Protein AF-A0A833SU12-F1 (afdb_monomer)

Sequence (313 aa):
MKQNPDLPRRQRQFLLTLVGLCLLILLLDSSLLDGGIKDSFAANLDDKTANNSLNNVPVPAWVQSNSDTEVPVADRLHLSLLHEACIANKDAVIPWQFGSPRDGHQRQNATADNDYELINRNDSNLREKLKQCPDVDIFLPLGLRGNGYCEDAVAYAKYLDSRLLPMWALEIKLYDDSLGREVDYFDLCSKTPMIFFNHYWNGVSESPRWPKDKPLFLMPNIEMFELTATHYWRVDVVLCKTHVCYDRVTRWYSENGSPRNVKVFYTKHTSSDQAEFARQRQGSNSIAPKDFSSVKFIHTAGSSVWKARTHTR

Foldseek 3Di:
DDDDPCVVVVVVVVVVVVVVVVVVVVVVVVVVVPPDPPDDPPPPPCPVPPPDPPPPDDDDPQVVDPDPDDDDLLLLLLLVAQLVCLQPVLQWKFASVFSHVVVPQQDLQSYGPPPVLTAHPPDPCNLVNLLPAFLAEEEDESVRSDNVVSFVVSQCRNPRRYIYDYPCQQVDWDQDPVVRGTDGSCRRHVAREYEDEALPCVCVCVDPSNRPNHAYEYAHPVVDPSDDPVNQQRHQEYEYQDPVRQVVSVVCCVVPPRNNPHYYDHPNDGGHPVQSSCCSNVPVPPHDPDDPVDDDDDDDQDPDPVRDDDPPD

Secondary structure (DSSP, 8-state):
----TTHHHHHHHHHHHHHHHHHHHHHHHHHHH-S---S--------TT-TTSSTT----HHHH-SS-PPPPHHHHHHHHHHHHHHHH-TTSBEETTTT-TTTT-B-TTS-BS-GGGSB-TT-TTHHHHHT---SSEEE--GGG-SHHHHHHHHHHHHHTT-EEEPHHHHH--EEETTTTEEE-HHHHTTT--EEEETT--TTTTTSTTS-TT--EEEE--TT-TT--HHHHHH-SEEEESSHHHHHHHHHHHHHH--TT--EEEE-------HHHHHHHHH-TTSSPPP--SS-----PPPS-TTTS-----

Structure (mmCIF, N/CA/C/O backbone):
data_AF-A0A833SU12-F1
#
_entry.id   AF-A0A833SU12-F1
#
loop_
_atom_site.group_PDB
_atom_site.id
_atom_site.type_symbol
_atom_site.label_atom_id
_atom_site.label_alt_id
_atom_site.label_comp_id
_atom_site.label_asym_id
_atom_site.label_entity_id
_atom_site.label_seq_id
_atom_site.pdbx_PDB_ins_code
_atom_site.Cartn_x
_atom_site.Cartn_y
_atom_site.Cartn_z
_atom_site.occupancy
_atom_site.B_iso_or_equiv
_atom_site.auth_seq_id
_atom_site.auth_comp_id
_atom_site.auth_asym_id
_atom_site.auth_atom_id
_atom_site.pdbx_PDB_model_num
ATOM 1 N N . MET A 1 1 ? 71.770 6.453 49.467 1.00 43.38 1 MET A N 1
ATOM 2 C CA . MET A 1 1 ? 70.352 6.128 49.190 1.00 43.38 1 MET A CA 1
ATOM 3 C C . MET A 1 1 ? 70.280 4.693 48.692 1.00 43.38 1 MET A C 1
ATOM 5 O O . MET A 1 1 ? 70.895 4.389 47.681 1.00 43.38 1 MET A O 1
ATOM 9 N N . LYS A 1 2 ? 69.636 3.798 49.452 1.00 39.03 2 LYS A N 1
ATOM 10 C CA . LYS A 1 2 ? 69.489 2.375 49.108 1.00 39.03 2 LYS A CA 1
ATOM 11 C C . LYS A 1 2 ? 68.452 2.236 47.986 1.00 39.03 2 LYS A C 1
ATOM 13 O O . LYS A 1 2 ? 67.314 2.657 48.166 1.00 39.03 2 LYS A O 1
ATOM 18 N N . GLN A 1 3 ? 68.855 1.685 46.842 1.00 42.44 3 GLN A N 1
ATOM 19 C CA . GLN A 1 3 ? 67.946 1.313 45.757 1.00 42.44 3 GLN A CA 1
ATOM 20 C C . GLN A 1 3 ? 67.109 0.105 46.190 1.00 42.44 3 GLN A C 1
ATOM 22 O O . GLN A 1 3 ? 67.641 -0.871 46.713 1.00 42.44 3 GLN A O 1
ATOM 27 N N . ASN A 1 4 ? 65.794 0.210 46.009 1.00 46.62 4 ASN A N 1
ATOM 28 C CA . ASN A 1 4 ? 64.816 -0.802 46.385 1.00 46.62 4 ASN A CA 1
ATOM 29 C C . ASN A 1 4 ? 64.672 -1.818 45.226 1.00 46.62 4 ASN A C 1
ATOM 31 O O . ASN A 1 4 ? 64.242 -1.414 44.143 1.00 46.62 4 ASN A O 1
ATOM 35 N N . PRO A 1 5 ? 65.046 -3.100 45.395 1.00 52.59 5 PRO A N 1
ATOM 36 C CA . PRO A 1 5 ? 65.150 -4.062 44.292 1.00 52.59 5 PRO A CA 1
ATOM 37 C C . PRO A 1 5 ? 63.808 -4.677 43.843 1.00 52.59 5 PRO A C 1
ATOM 39 O O . PRO A 1 5 ? 63.795 -5.500 42.930 1.00 52.59 5 PRO A O 1
ATOM 42 N N . ASP A 1 6 ? 62.672 -4.270 44.422 1.00 53.78 6 ASP A N 1
ATOM 43 C CA . ASP A 1 6 ? 61.364 -4.914 44.199 1.00 53.78 6 ASP A CA 1
ATOM 44 C C . ASP A 1 6 ? 60.455 -4.259 43.138 1.00 53.78 6 ASP A C 1
ATOM 46 O O . ASP A 1 6 ? 59.382 -4.782 42.820 1.00 53.78 6 ASP A O 1
ATOM 50 N N . LEU A 1 7 ? 60.873 -3.152 42.513 1.00 48.66 7 LEU A N 1
ATOM 51 C CA . LEU A 1 7 ? 60.069 -2.477 41.481 1.00 48.66 7 LEU A CA 1
ATOM 52 C C . LEU A 1 7 ? 59.859 -3.284 40.168 1.00 48.66 7 LEU A C 1
ATOM 54 O O . LEU A 1 7 ? 58.745 -3.245 39.637 1.00 48.66 7 LEU A O 1
ATOM 58 N N . PRO A 1 8 ? 60.822 -4.081 39.648 1.00 53.75 8 PRO A N 1
ATOM 59 C CA . PRO A 1 8 ? 60.618 -4.823 38.400 1.00 53.75 8 PRO A CA 1
ATOM 60 C C . PRO A 1 8 ? 59.761 -6.090 38.567 1.00 53.75 8 PRO A C 1
ATOM 62 O O . PRO A 1 8 ? 59.277 -6.645 37.579 1.00 53.75 8 PRO A O 1
ATOM 65 N N . ARG A 1 9 ? 59.534 -6.557 39.805 1.00 55.94 9 ARG A N 1
ATOM 66 C CA . ARG A 1 9 ? 58.761 -7.780 40.082 1.00 55.94 9 ARG A CA 1
ATOM 67 C C . ARG A 1 9 ? 57.251 -7.528 40.047 1.00 55.94 9 ARG A C 1
ATOM 69 O O . ARG A 1 9 ? 56.515 -8.326 39.471 1.00 55.94 9 ARG A O 1
ATOM 76 N N . ARG A 1 10 ? 56.807 -6.374 40.564 1.00 56.34 10 ARG A N 1
ATOM 77 C CA . ARG A 1 10 ? 55.394 -5.946 40.544 1.00 56.34 10 ARG A CA 1
ATOM 78 C C . ARG A 1 10 ? 54.887 -5.618 39.139 1.00 56.34 10 ARG A C 1
ATOM 80 O O . ARG A 1 10 ? 53.784 -6.025 38.793 1.00 56.34 10 ARG A O 1
ATOM 87 N N . GLN A 1 11 ? 55.691 -4.947 38.310 1.00 55.88 11 GLN A N 1
ATOM 88 C CA . GLN A 1 11 ? 55.314 -4.661 36.917 1.00 55.88 11 GLN A CA 1
ATOM 89 C C . GLN A 1 11 ? 55.258 -5.930 36.056 1.00 55.88 11 GLN A C 1
ATOM 91 O O . GLN A 1 11 ? 54.346 -6.071 35.245 1.00 55.88 11 GLN A O 1
ATOM 96 N N . ARG A 1 12 ? 56.162 -6.899 36.276 1.00 57.22 12 ARG A N 1
ATOM 97 C CA . ARG A 1 12 ? 56.090 -8.213 35.612 1.00 57.22 12 ARG A CA 1
ATOM 98 C C . ARG A 1 12 ? 54.858 -9.014 36.030 1.00 57.22 12 ARG A C 1
ATOM 100 O O . ARG A 1 12 ? 54.230 -9.615 35.169 1.00 57.22 12 ARG A O 1
ATOM 107 N N . GLN A 1 13 ? 54.479 -8.993 37.310 1.00 60.72 13 GLN A N 1
ATOM 108 C CA . GLN A 1 13 ? 53.241 -9.639 37.764 1.00 60.72 13 GLN A CA 1
ATOM 109 C C . GLN A 1 13 ? 51.994 -9.007 37.137 1.00 60.72 13 GLN A C 1
ATOM 111 O O . GLN A 1 13 ? 51.114 -9.745 36.715 1.00 60.72 13 GLN A O 1
ATOM 116 N N . PHE A 1 14 ? 51.950 -7.679 37.000 1.00 66.62 14 PHE A N 1
ATOM 117 C CA . PHE A 1 14 ? 50.812 -6.978 36.392 1.00 66.62 14 PHE A CA 1
ATOM 118 C C . PHE A 1 14 ? 50.678 -7.234 34.881 1.00 66.62 14 PHE A C 1
ATOM 120 O O . PHE A 1 14 ? 49.574 -7.368 34.364 1.00 66.62 14 PHE A O 1
ATOM 127 N N . LEU A 1 15 ? 51.800 -7.336 34.162 1.00 59.69 15 LEU A N 1
ATOM 128 C CA . LEU A 1 15 ? 51.807 -7.706 32.742 1.00 59.69 15 LEU A CA 1
ATOM 129 C C . LEU A 1 15 ? 51.412 -9.173 32.529 1.00 59.69 15 LEU A C 1
ATOM 131 O O . LEU A 1 15 ? 50.663 -9.471 31.604 1.00 59.69 15 LEU A O 1
ATOM 135 N N . LEU A 1 16 ? 51.857 -10.081 33.403 1.00 65.38 16 LEU A N 1
ATOM 136 C CA . LEU A 1 16 ? 51.479 -11.495 33.337 1.00 65.38 16 LEU A CA 1
ATOM 137 C C . LEU A 1 16 ? 49.990 -11.713 33.644 1.00 65.38 16 LEU A C 1
ATOM 139 O O . LEU A 1 16 ? 49.359 -12.536 32.984 1.00 65.38 16 LEU A O 1
ATOM 143 N N . THR A 1 17 ? 49.404 -10.959 34.581 1.00 68.31 17 THR A N 1
ATOM 144 C CA . THR A 1 17 ? 47.958 -11.025 34.841 1.00 68.31 17 THR A CA 1
ATOM 145 C C . THR A 1 17 ? 47.141 -10.449 33.688 1.00 68.31 17 THR A C 1
ATOM 147 O O . THR A 1 17 ? 46.119 -11.032 33.341 1.00 68.31 17 THR A O 1
ATOM 150 N N . LEU A 1 18 ? 47.594 -9.364 33.045 1.00 63.12 18 LEU A N 1
ATOM 151 C CA . LEU A 1 18 ? 46.897 -8.781 31.892 1.00 63.12 18 LEU A CA 1
ATOM 152 C C . LEU A 1 18 ? 46.930 -9.707 30.665 1.00 63.12 18 LEU A C 1
ATOM 154 O O . LEU A 1 18 ? 45.909 -9.909 30.014 1.00 63.12 18 LEU A O 1
ATOM 158 N N . VAL A 1 19 ? 48.087 -10.317 30.377 1.00 70.50 19 VAL A N 1
ATOM 159 C CA . VAL A 1 19 ? 48.234 -11.295 29.284 1.00 70.50 19 VAL A CA 1
ATOM 160 C C . VAL A 1 19 ? 47.419 -12.560 29.569 1.00 70.50 19 VAL A C 1
ATOM 162 O O . VAL A 1 19 ? 46.770 -13.078 28.663 1.00 70.50 19 VAL A O 1
ATOM 165 N N . GLY A 1 20 ? 47.379 -13.015 30.826 1.00 72.44 20 GLY A N 1
ATOM 166 C CA . GLY A 1 20 ? 46.518 -14.121 31.251 1.00 72.44 20 GLY A CA 1
ATOM 167 C C . GLY A 1 20 ? 45.026 -13.826 31.064 1.00 72.44 20 GLY A C 1
ATOM 168 O O . GLY A 1 20 ? 44.294 -14.692 30.594 1.00 72.44 20 GLY A O 1
ATOM 169 N N . LEU A 1 21 ? 44.579 -12.597 31.356 1.00 67.56 21 LEU A N 1
ATOM 170 C CA . LEU A 1 21 ? 43.184 -12.191 31.163 1.00 67.56 21 LEU A CA 1
ATOM 171 C C . LEU A 1 21 ? 42.808 -12.109 29.674 1.00 67.56 21 LEU A C 1
ATOM 173 O O . LEU A 1 21 ? 41.744 -12.583 29.288 1.00 67.56 21 LEU A O 1
ATOM 177 N N . CYS A 1 22 ? 43.691 -11.569 28.828 1.00 60.47 22 CYS A N 1
ATOM 178 C CA . CYS A 1 22 ? 43.471 -11.515 27.379 1.00 60.47 22 CYS A CA 1
ATOM 179 C C . CYS A 1 22 ? 43.450 -12.911 26.738 1.00 60.47 22 CYS A C 1
ATOM 181 O O . CYS A 1 22 ? 42.638 -13.157 25.850 1.00 60.47 22 CYS A O 1
ATOM 183 N N . LEU A 1 23 ? 44.293 -13.840 27.204 1.00 62.03 23 LEU A N 1
ATOM 184 C CA . LEU A 1 23 ? 44.249 -15.239 26.766 1.00 62.03 23 LEU A CA 1
ATOM 185 C C . LEU A 1 23 ? 42.965 -15.942 27.218 1.00 62.03 23 LEU A C 1
ATOM 187 O O . LEU A 1 23 ? 42.424 -16.735 26.457 1.00 62.03 23 LEU A O 1
ATOM 191 N N . LEU A 1 24 ? 42.445 -15.632 28.410 1.00 60.53 24 LEU A N 1
ATOM 192 C CA . LEU A 1 24 ? 41.175 -16.186 28.885 1.00 60.53 24 LEU A CA 1
ATOM 193 C C . LEU A 1 24 ? 39.982 -15.679 28.056 1.00 60.53 24 LEU A C 1
ATOM 195 O O . LEU A 1 24 ? 39.099 -16.466 27.734 1.00 60.53 24 LEU A O 1
ATOM 199 N N . ILE A 1 25 ? 39.977 -14.396 27.672 1.00 67.38 25 ILE A N 1
ATOM 200 C CA . ILE A 1 25 ? 38.948 -13.812 26.793 1.00 67.38 25 ILE A CA 1
ATOM 201 C C . ILE A 1 25 ? 39.027 -14.434 25.395 1.00 67.38 25 ILE A C 1
ATOM 203 O O . ILE A 1 25 ? 38.011 -14.875 24.873 1.00 67.38 25 ILE A O 1
ATOM 207 N N . LEU A 1 26 ? 40.230 -14.573 24.826 1.00 56.16 26 LEU A N 1
ATOM 208 C CA . LEU A 1 26 ? 40.407 -15.239 23.533 1.00 56.16 26 LEU A CA 1
ATOM 209 C C . LEU A 1 26 ? 40.003 -16.717 23.584 1.00 56.16 26 LEU A C 1
ATOM 211 O O . LEU A 1 26 ? 39.403 -17.204 22.633 1.00 56.16 26 LEU A O 1
ATOM 215 N N . LEU A 1 27 ? 40.278 -17.434 24.677 1.00 52.19 27 LEU A N 1
ATOM 216 C CA . LEU A 1 27 ? 39.843 -18.823 24.848 1.00 52.19 27 LEU A CA 1
ATOM 217 C C . LEU A 1 27 ? 38.325 -18.939 25.041 1.00 52.19 27 LEU A C 1
ATOM 219 O O . LEU A 1 27 ? 37.747 -19.896 24.533 1.00 52.19 27 LEU A O 1
ATOM 223 N N . LEU A 1 28 ? 37.673 -17.979 25.705 1.00 54.06 28 LEU A N 1
ATOM 224 C CA . LEU A 1 28 ? 36.209 -17.909 25.816 1.00 54.06 28 LEU A CA 1
ATOM 225 C C . LEU A 1 28 ? 35.548 -17.600 24.464 1.00 54.06 28 LEU A C 1
ATOM 227 O O . LEU A 1 28 ? 34.577 -18.262 24.109 1.00 54.06 28 LEU A O 1
ATOM 231 N N . ASP A 1 29 ? 36.114 -16.690 23.668 1.00 53.16 29 ASP A N 1
ATOM 232 C CA . ASP A 1 29 ? 35.633 -16.413 22.307 1.00 53.16 29 ASP A CA 1
ATOM 233 C C . ASP A 1 29 ? 35.884 -17.605 21.365 1.00 53.16 29 ASP A C 1
ATOM 235 O O . ASP A 1 29 ? 35.035 -17.937 20.541 1.00 53.16 29 ASP A O 1
ATOM 239 N N . SER A 1 30 ? 37.003 -18.323 21.532 1.00 49.44 30 SER A N 1
ATOM 240 C CA . SER A 1 30 ? 37.311 -19.544 20.765 1.00 49.44 30 SER A CA 1
ATOM 241 C C . SER A 1 30 ? 36.380 -20.707 21.119 1.00 49.44 30 SER A C 1
ATOM 243 O O . SER A 1 30 ? 35.996 -21.474 20.243 1.00 49.44 30 SER A O 1
ATOM 245 N N . SER A 1 31 ? 35.993 -20.841 22.392 1.00 45.59 31 SER A N 1
ATOM 246 C CA . SER A 1 31 ? 35.094 -21.911 22.851 1.00 45.59 31 SER A CA 1
ATOM 247 C C . SER A 1 31 ? 33.609 -21.598 22.626 1.00 45.59 31 SER A C 1
ATOM 249 O O . SER A 1 31 ? 32.801 -22.523 22.589 1.00 45.59 31 SER A O 1
ATOM 251 N N . LEU A 1 32 ? 33.253 -20.333 22.372 1.00 43.16 32 LEU A N 1
ATOM 252 C CA . LEU A 1 32 ? 31.956 -19.935 21.806 1.00 43.16 32 LEU A CA 1
ATOM 253 C C . LEU A 1 32 ? 31.880 -20.120 20.279 1.00 43.16 32 LEU A C 1
ATOM 255 O O . LEU A 1 32 ? 30.780 -20.207 19.739 1.00 43.16 32 LEU A O 1
ATOM 259 N N . LEU A 1 33 ? 33.022 -20.211 19.589 1.00 42.72 33 LEU A N 1
ATOM 260 C CA . LEU A 1 33 ? 33.103 -20.374 18.131 1.00 42.72 33 LEU A CA 1
ATOM 261 C C . LEU A 1 33 ? 33.306 -21.825 17.657 1.00 42.72 33 LEU A C 1
ATOM 263 O O . LEU A 1 33 ? 33.157 -22.076 16.463 1.00 42.72 33 LEU A O 1
ATOM 267 N N . ASP A 1 34 ? 33.582 -22.777 18.557 1.00 36.06 34 ASP A N 1
ATOM 268 C CA . ASP A 1 34 ? 33.861 -24.188 18.214 1.00 36.06 34 ASP A CA 1
ATOM 269 C C . ASP A 1 34 ? 32.777 -25.180 18.692 1.00 36.06 34 ASP A C 1
ATOM 271 O O . ASP A 1 34 ? 32.977 -26.391 18.777 1.00 36.06 34 ASP A O 1
ATOM 275 N N . GLY A 1 35 ? 31.576 -24.669 18.980 1.00 31.09 35 GLY A N 1
ATOM 276 C CA . GLY A 1 35 ? 30.350 -25.463 19.058 1.00 31.09 35 GLY A CA 1
ATOM 277 C C . GLY A 1 35 ? 29.686 -25.525 17.685 1.00 31.09 35 GLY A C 1
ATOM 278 O O . GLY A 1 35 ? 28.815 -24.714 17.381 1.00 31.09 35 GLY A O 1
ATOM 279 N N . GLY A 1 36 ? 30.129 -26.448 16.832 1.00 31.97 36 GLY A N 1
ATOM 280 C CA . GLY A 1 36 ? 29.621 -26.602 15.471 1.00 31.97 36 GLY A CA 1
ATOM 281 C C . GLY A 1 36 ? 28.094 -26.719 15.387 1.00 31.97 36 GLY A C 1
ATOM 282 O O . GLY A 1 36 ? 27.490 -27.600 15.989 1.00 31.97 36 GLY A O 1
ATOM 283 N N . ILE A 1 37 ? 27.484 -25.873 14.552 1.00 32.34 37 ILE A N 1
ATOM 284 C CA . ILE A 1 37 ? 26.144 -26.089 13.993 1.00 32.34 37 ILE A CA 1
ATOM 285 C C . ILE A 1 37 ? 26.300 -26.157 12.470 1.00 32.34 37 ILE A C 1
ATOM 287 O O . ILE A 1 37 ? 25.976 -25.236 11.725 1.00 32.34 37 ILE A O 1
ATOM 291 N N . LYS A 1 38 ? 26.856 -27.275 12.001 1.00 31.95 38 LYS A N 1
ATOM 292 C CA . LYS A 1 38 ? 26.433 -27.860 10.728 1.00 31.95 38 LYS A CA 1
ATOM 293 C C . LYS A 1 38 ? 25.326 -28.840 11.080 1.00 31.95 38 LYS A C 1
ATOM 295 O O . LYS A 1 38 ? 25.624 -29.958 11.466 1.00 31.95 38 LYS A O 1
ATOM 300 N N . ASP A 1 39 ? 24.096 -28.341 11.077 1.00 27.56 39 ASP A N 1
ATOM 301 C CA . ASP A 1 39 ? 22.895 -29.036 10.612 1.00 27.56 39 ASP A CA 1
ATOM 302 C C . ASP A 1 39 ? 21.655 -28.211 10.980 1.00 27.56 39 ASP A C 1
ATOM 304 O O . ASP A 1 39 ? 21.450 -27.818 12.124 1.00 27.56 39 ASP A O 1
ATOM 308 N N . SER A 1 40 ? 20.802 -28.002 9.976 1.00 29.59 40 SER A N 1
ATOM 309 C CA . SER A 1 40 ? 19.357 -27.812 10.135 1.00 29.59 40 SER A CA 1
ATOM 310 C C . SER A 1 40 ? 18.866 -26.555 10.870 1.00 29.59 40 SER A C 1
ATOM 312 O O . SER A 1 40 ? 18.331 -26.631 11.970 1.00 29.59 40 SER A O 1
ATOM 314 N N . PHE A 1 41 ? 18.866 -25.411 10.182 1.00 25.05 41 PHE A N 1
ATOM 315 C CA . PHE A 1 41 ? 17.816 -24.401 10.379 1.00 25.05 41 PHE A CA 1
ATOM 316 C C . PHE A 1 41 ? 16.941 -24.334 9.125 1.00 25.05 41 PHE A C 1
ATOM 318 O O . PHE A 1 41 ? 16.879 -23.337 8.411 1.00 25.05 41 PHE A O 1
ATOM 325 N N . ALA A 1 42 ? 16.227 -25.434 8.870 1.00 25.94 42 ALA A N 1
ATOM 326 C CA . ALA A 1 42 ? 14.865 -25.278 8.392 1.00 25.94 42 ALA A CA 1
ATOM 327 C C . ALA A 1 42 ? 14.141 -24.491 9.488 1.00 25.94 42 ALA A C 1
ATOM 329 O O . ALA A 1 42 ? 14.097 -24.926 10.640 1.00 25.94 42 ALA A O 1
ATOM 330 N N . ALA A 1 43 ? 13.676 -23.290 9.161 1.00 26.83 43 ALA A N 1
ATOM 331 C CA . ALA A 1 43 ? 12.841 -22.511 10.051 1.00 26.83 43 ALA A CA 1
ATOM 332 C C . ALA A 1 43 ? 11.622 -23.367 10.426 1.00 26.83 43 ALA A C 1
ATOM 334 O O . ALA A 1 43 ? 10.704 -23.533 9.626 1.00 26.83 43 ALA A O 1
ATOM 335 N N . ASN A 1 44 ? 11.630 -23.937 11.633 1.00 24.36 44 ASN A N 1
ATOM 336 C CA . ASN A 1 44 ? 10.426 -24.440 12.275 1.00 24.36 44 ASN A CA 1
ATOM 337 C C . ASN A 1 44 ? 9.564 -23.220 12.598 1.00 24.36 44 ASN A C 1
ATOM 339 O O . ASN A 1 44 ? 9.638 -22.638 13.680 1.00 24.36 44 ASN A O 1
ATOM 343 N N . LEU A 1 45 ? 8.776 -22.811 11.608 1.00 33.47 45 LEU A N 1
ATOM 344 C CA . LEU A 1 45 ? 7.582 -22.010 11.795 1.00 33.47 45 LEU A CA 1
ATOM 345 C C . LEU A 1 45 ? 6.539 -22.935 12.434 1.00 33.47 45 LEU A C 1
ATOM 347 O O . LEU A 1 45 ? 5.667 -23.472 11.766 1.00 33.47 45 LEU A O 1
ATOM 351 N N . ASP A 1 46 ? 6.693 -23.187 13.729 1.00 29.00 46 ASP A N 1
ATOM 352 C CA . ASP A 1 46 ? 5.770 -24.015 14.503 1.00 29.00 46 ASP A CA 1
ATOM 353 C C . ASP A 1 46 ? 5.215 -23.162 15.654 1.00 29.00 46 ASP A C 1
ATOM 355 O O . ASP A 1 46 ? 5.416 -23.426 16.839 1.00 29.00 46 ASP A O 1
ATOM 359 N N . ASP A 1 47 ? 4.528 -22.073 15.285 1.00 31.89 47 ASP A N 1
ATOM 360 C CA . ASP A 1 47 ? 3.585 -21.401 16.181 1.00 31.89 47 ASP A CA 1
ATOM 361 C C . ASP A 1 47 ? 2.332 -22.285 16.270 1.00 31.89 47 ASP A C 1
ATOM 363 O O . ASP A 1 47 ? 1.409 -22.212 15.454 1.00 31.89 47 ASP A O 1
ATOM 367 N N . LYS A 1 48 ? 2.332 -23.183 17.261 1.00 30.84 48 LYS A N 1
ATOM 368 C CA . LYS A 1 48 ? 1.297 -24.197 17.527 1.00 30.84 48 LYS A CA 1
ATOM 369 C C . LYS A 1 48 ? -0.067 -23.637 17.967 1.00 30.84 48 LYS A C 1
ATOM 371 O O . LYS A 1 48 ? -0.825 -24.330 18.641 1.00 30.84 48 LYS A O 1
ATOM 376 N N . THR A 1 49 ? -0.435 -22.431 17.539 1.00 32.53 49 THR A N 1
ATOM 377 C CA . THR A 1 49 ? -1.748 -21.837 17.841 1.00 32.53 49 THR A CA 1
ATOM 378 C C . THR A 1 49 ? -2.479 -21.181 16.662 1.00 32.53 49 THR A C 1
ATOM 380 O O . THR A 1 49 ? -3.567 -20.651 16.868 1.00 32.53 49 THR A O 1
ATOM 383 N N . ALA A 1 50 ? -1.985 -21.287 15.418 1.00 33.72 50 ALA A N 1
ATOM 384 C CA . ALA A 1 50 ? -2.664 -20.738 14.226 1.00 33.72 50 ALA A CA 1
ATOM 385 C C . ALA A 1 50 ? -3.011 -21.781 13.135 1.00 33.72 50 ALA A C 1
ATOM 387 O O . ALA A 1 50 ? -3.330 -21.432 11.996 1.00 33.72 50 ALA A O 1
ATOM 388 N N . ASN A 1 51 ? -2.988 -23.073 13.470 1.00 35.00 51 ASN A N 1
ATOM 389 C CA . ASN A 1 51 ? -3.292 -24.149 12.526 1.00 35.00 51 ASN A CA 1
ATOM 390 C C . ASN A 1 51 ? -4.805 -24.298 12.323 1.00 35.00 51 ASN A C 1
ATOM 392 O O . ASN A 1 51 ? -5.451 -25.011 13.086 1.00 35.00 51 ASN A O 1
ATOM 396 N N . ASN A 1 52 ? -5.350 -23.613 11.307 1.00 34.78 52 ASN A N 1
ATOM 397 C CA . ASN A 1 52 ? -6.293 -24.217 10.340 1.00 34.78 52 ASN A CA 1
ATOM 398 C C . ASN A 1 52 ? -6.839 -23.276 9.242 1.00 34.78 52 ASN A C 1
ATOM 400 O O . ASN A 1 52 ? -7.679 -23.719 8.466 1.00 34.78 52 ASN A O 1
ATOM 404 N N . SER A 1 53 ? -6.380 -22.023 9.103 1.00 34.91 53 SER A N 1
ATOM 405 C CA . SER A 1 53 ? -6.968 -21.103 8.100 1.00 34.91 53 SER A CA 1
ATOM 406 C C . SER A 1 53 ? -6.012 -20.506 7.056 1.00 34.91 53 SER A C 1
ATOM 408 O O . SER A 1 53 ? -6.499 -19.929 6.090 1.00 34.91 53 SER A O 1
ATOM 410 N N . LEU A 1 54 ? -4.687 -20.625 7.195 1.00 41.91 54 LEU A N 1
ATOM 411 C CA . LEU A 1 54 ? -3.728 -19.981 6.272 1.00 41.91 54 LEU A CA 1
ATOM 412 C C . LEU A 1 54 ? -3.161 -20.900 5.174 1.00 41.91 54 LEU A C 1
ATOM 414 O O . LEU A 1 54 ? -2.452 -20.429 4.291 1.00 41.91 54 LEU A O 1
ATOM 418 N N . ASN A 1 55 ? -3.503 -22.191 5.170 1.00 39.31 55 ASN A N 1
ATOM 419 C CA . ASN A 1 55 ? -2.876 -23.184 4.284 1.00 39.31 55 ASN A CA 1
ATOM 420 C C . ASN A 1 55 ? -3.377 -23.181 2.825 1.00 39.31 55 ASN A C 1
ATOM 422 O O . ASN A 1 55 ? -2.909 -23.994 2.035 1.00 39.31 55 ASN A O 1
ATOM 426 N N . ASN A 1 56 ? -4.300 -22.288 2.452 1.00 41.69 56 ASN A N 1
ATOM 427 C CA . ASN A 1 56 ? -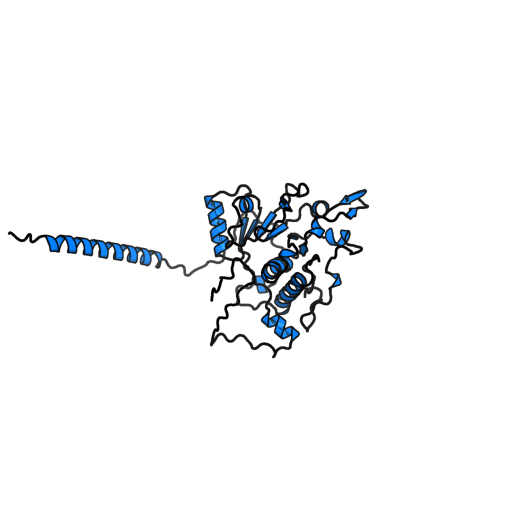4.924 -22.282 1.121 1.00 41.69 56 ASN A CA 1
ATOM 428 C C . ASN A 1 56 ? -4.644 -21.029 0.280 1.00 41.69 56 ASN A C 1
ATOM 430 O O . ASN A 1 56 ? -5.277 -20.862 -0.760 1.00 41.69 56 ASN A O 1
ATOM 434 N N . VAL A 1 57 ? -3.709 -20.159 0.674 1.00 53.09 57 VAL A N 1
ATOM 435 C CA . VAL A 1 57 ? -3.296 -19.051 -0.203 1.00 53.09 57 VAL A CA 1
ATOM 436 C C . VAL A 1 57 ? -2.369 -19.616 -1.287 1.00 53.09 57 VAL A C 1
ATOM 438 O O . VAL A 1 57 ? -1.305 -20.136 -0.945 1.00 53.09 57 VAL A O 1
ATOM 441 N N . PRO A 1 58 ? -2.727 -19.555 -2.585 1.00 58.72 58 PRO A N 1
ATOM 442 C CA . PRO A 1 58 ? -1.850 -20.011 -3.655 1.00 58.72 58 PRO A CA 1
ATOM 443 C C . PRO A 1 58 ? -0.637 -19.082 -3.725 1.00 58.72 58 PRO A C 1
ATOM 445 O O . PRO A 1 58 ? -0.715 -17.966 -4.233 1.00 58.72 58 PRO A O 1
ATOM 448 N N . VAL A 1 59 ? 0.494 -19.528 -3.188 1.00 64.25 59 VAL A N 1
ATOM 449 C CA . VAL A 1 59 ? 1.752 -18.785 -3.279 1.00 64.25 59 VAL A CA 1
ATOM 450 C C . VAL A 1 59 ? 2.495 -19.249 -4.541 1.00 64.25 59 VAL A C 1
ATOM 452 O O . VAL A 1 59 ? 2.600 -20.461 -4.752 1.00 64.25 59 VAL A O 1
ATOM 455 N N . PRO A 1 60 ? 3.013 -18.343 -5.397 1.00 68.62 60 PRO A N 1
ATOM 456 C CA . PRO A 1 60 ? 3.760 -18.738 -6.588 1.00 68.62 60 PRO A CA 1
ATOM 457 C C . PRO A 1 60 ? 4.924 -19.678 -6.260 1.00 68.62 60 PRO A C 1
ATOM 459 O O . PRO A 1 60 ? 5.634 -19.482 -5.275 1.00 68.62 60 PRO A O 1
ATOM 462 N N . ALA A 1 61 ? 5.169 -20.670 -7.119 1.00 68.81 61 ALA A N 1
ATOM 463 C CA . ALA A 1 61 ? 6.190 -21.696 -6.884 1.00 68.81 61 ALA A CA 1
ATOM 464 C C . ALA A 1 61 ? 7.604 -21.121 -6.659 1.00 68.81 61 ALA A C 1
ATOM 466 O O . ALA A 1 61 ? 8.367 -21.667 -5.869 1.00 68.81 61 ALA A O 1
ATOM 467 N N . TRP A 1 62 ? 7.936 -19.991 -7.296 1.00 68.94 62 TRP A N 1
ATOM 468 C CA . TRP A 1 62 ? 9.222 -19.304 -7.119 1.00 68.94 62 TRP A CA 1
ATOM 469 C C . TRP A 1 62 ? 9.387 -18.657 -5.733 1.00 68.94 62 TRP A C 1
ATOM 471 O O . TRP A 1 62 ? 10.507 -18.434 -5.291 1.00 68.94 62 TRP A O 1
ATOM 481 N N . VAL A 1 63 ? 8.291 -18.367 -5.027 1.00 68.31 63 VAL A N 1
ATOM 482 C CA . VAL A 1 63 ? 8.328 -17.866 -3.641 1.00 68.31 63 VAL A CA 1
ATOM 483 C C . VAL A 1 63 ? 8.584 -19.012 -2.661 1.00 68.31 63 VAL A C 1
ATOM 485 O O . VAL A 1 63 ? 9.201 -18.807 -1.621 1.00 68.31 63 VAL A O 1
ATOM 488 N N . GLN A 1 64 ? 8.111 -20.219 -2.984 1.00 65.44 64 GLN A N 1
ATOM 489 C CA . GLN A 1 64 ? 8.283 -21.414 -2.151 1.00 65.44 64 GLN A CA 1
ATOM 490 C C . GLN A 1 64 ? 9.610 -22.144 -2.411 1.00 65.44 64 GLN A C 1
ATOM 492 O O . GLN A 1 64 ? 9.978 -23.042 -1.653 1.00 65.44 64 GLN A O 1
ATOM 497 N N . SER A 1 65 ? 10.326 -21.808 -3.486 1.00 63.31 65 SER A N 1
ATOM 498 C CA . SER A 1 65 ? 11.566 -22.491 -3.837 1.00 63.31 65 SER A CA 1
ATOM 499 C C . SER A 1 65 ? 12.718 -22.061 -2.928 1.00 63.31 65 SER A C 1
ATOM 501 O O . SER A 1 65 ? 13.047 -20.882 -2.852 1.00 63.31 65 SER A O 1
ATOM 503 N N . ASN A 1 66 ? 13.398 -23.035 -2.318 1.00 58.84 66 ASN A N 1
ATOM 504 C CA . ASN A 1 66 ? 14.651 -22.827 -1.578 1.00 58.84 66 ASN A CA 1
ATOM 505 C C . ASN A 1 66 ? 15.881 -22.636 -2.497 1.00 58.84 66 ASN A C 1
ATOM 507 O O . ASN A 1 66 ? 17.006 -22.574 -2.007 1.00 58.84 66 ASN A O 1
ATOM 511 N N . SER A 1 67 ? 15.689 -22.607 -3.819 1.00 59.94 67 SER A N 1
ATOM 512 C CA . SER A 1 67 ? 16.730 -22.347 -4.819 1.00 59.94 67 SER A CA 1
ATOM 513 C C . SER A 1 67 ? 16.824 -20.860 -5.163 1.00 59.94 67 SER A C 1
ATOM 515 O O . SER A 1 67 ? 15.855 -20.123 -4.995 1.00 59.94 67 SER A O 1
ATOM 517 N N . ASP A 1 68 ? 17.959 -20.440 -5.733 1.00 60.91 68 ASP A N 1
ATOM 518 C CA . ASP A 1 68 ? 18.177 -19.114 -6.343 1.00 60.91 68 ASP A CA 1
ATOM 519 C C . ASP A 1 68 ? 17.347 -18.921 -7.635 1.00 60.91 68 ASP A C 1
ATOM 521 O O . ASP A 1 68 ? 17.843 -18.476 -8.671 1.00 60.91 68 ASP A O 1
ATOM 525 N N . THR A 1 69 ? 16.077 -19.321 -7.617 1.00 68.62 69 THR A N 1
ATOM 526 C CA . THR A 1 69 ? 15.170 -19.193 -8.752 1.00 68.62 69 THR A CA 1
ATOM 527 C C . THR A 1 69 ? 14.879 -17.718 -8.978 1.00 68.62 69 THR A C 1
ATOM 529 O O . THR A 1 69 ? 14.326 -17.033 -8.118 1.00 68.62 69 THR A O 1
ATOM 532 N N . GLU A 1 70 ? 15.270 -17.219 -10.149 1.00 76.00 70 GLU A N 1
ATOM 533 C CA . GLU A 1 70 ? 15.043 -15.828 -10.516 1.00 76.00 70 GLU A CA 1
ATOM 534 C C . GLU A 1 70 ? 13.538 -15.523 -10.561 1.00 76.00 70 GLU A C 1
ATOM 536 O O . GLU A 1 70 ? 12.744 -16.277 -11.130 1.00 76.00 70 GLU A O 1
ATOM 541 N N . VAL A 1 71 ? 13.146 -14.390 -9.971 1.00 82.31 71 VAL A N 1
ATOM 542 C CA . VAL A 1 71 ? 11.763 -13.906 -10.029 1.00 82.31 71 VAL A CA 1
ATOM 543 C C . VAL A 1 71 ? 11.383 -13.649 -11.496 1.00 82.31 71 VAL A C 1
ATOM 545 O O . VAL A 1 71 ? 12.114 -12.924 -12.188 1.00 82.31 71 VAL A O 1
ATOM 548 N N . PRO A 1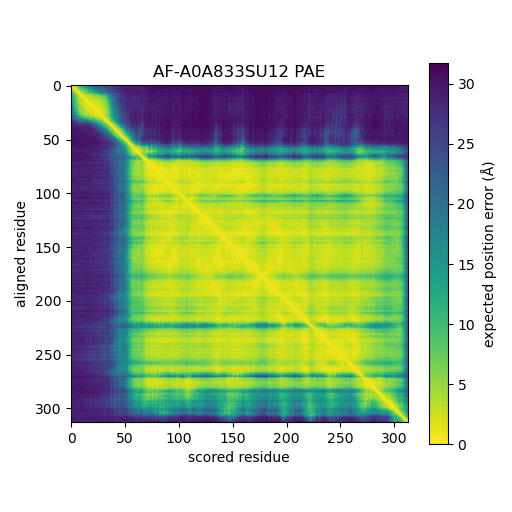 72 ? 10.241 -14.174 -11.985 1.00 88.62 72 PRO A N 1
ATOM 549 C CA . PRO A 1 72 ? 9.828 -13.993 -13.372 1.00 88.62 72 PRO A CA 1
ATOM 550 C C . PRO A 1 72 ? 9.818 -12.521 -13.805 1.00 88.62 72 PRO A C 1
ATOM 552 O O . PRO A 1 72 ? 9.460 -11.624 -13.039 1.00 88.62 72 PRO A O 1
ATOM 555 N N . VAL A 1 73 ? 10.181 -12.256 -15.064 1.00 89.50 73 VAL A N 1
ATOM 556 C CA . VAL A 1 73 ? 10.202 -10.888 -15.621 1.00 89.50 73 VAL A CA 1
ATOM 557 C C . VAL A 1 73 ? 8.832 -10.221 -15.499 1.00 89.50 73 VAL A C 1
ATOM 559 O O . VAL A 1 73 ? 8.758 -9.085 -15.042 1.00 89.50 73 VAL A O 1
ATOM 562 N N . ALA A 1 74 ? 7.752 -10.941 -15.817 1.00 91.00 74 ALA A N 1
ATOM 563 C CA . ALA A 1 74 ? 6.389 -10.422 -15.710 1.00 91.00 74 ALA A CA 1
ATOM 564 C C . ALA A 1 74 ? 6.037 -9.980 -14.277 1.00 91.00 74 ALA A C 1
ATOM 566 O O . ALA A 1 74 ? 5.421 -8.932 -14.064 1.00 91.00 74 ALA A O 1
ATOM 567 N N . ASP A 1 75 ? 6.503 -10.743 -13.284 1.00 89.31 75 ASP A N 1
ATOM 568 C CA . ASP A 1 75 ? 6.330 -10.435 -11.868 1.00 89.31 75 ASP A CA 1
ATOM 569 C C . ASP A 1 75 ? 7.096 -9.172 -11.455 1.00 89.31 75 ASP A C 1
ATOM 571 O O . ASP A 1 75 ? 6.548 -8.320 -10.750 1.00 89.31 75 ASP A O 1
ATOM 575 N N . ARG A 1 76 ? 8.352 -9.026 -11.887 1.00 90.31 76 ARG A N 1
ATOM 576 C CA . ARG A 1 76 ? 9.1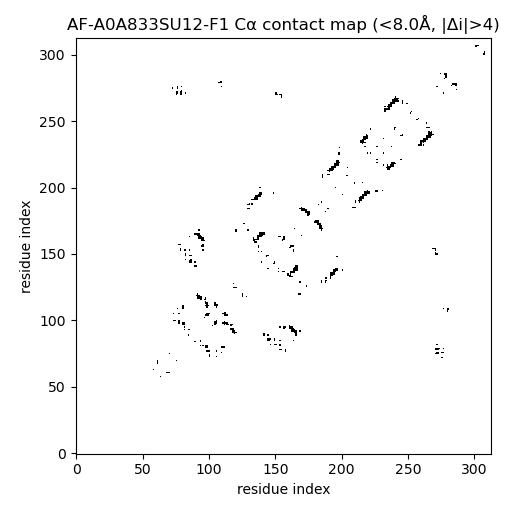53 -7.820 -11.610 1.00 90.31 76 ARG A CA 1
ATOM 577 C C . ARG A 1 76 ? 8.597 -6.591 -12.322 1.00 90.31 76 ARG A C 1
ATOM 579 O O . ARG A 1 76 ? 8.548 -5.514 -11.734 1.00 90.31 76 ARG A O 1
ATOM 586 N N . LEU A 1 77 ? 8.138 -6.760 -13.559 1.00 93.19 77 LEU A N 1
ATOM 587 C CA . LEU A 1 77 ? 7.565 -5.692 -14.368 1.00 93.19 77 LEU A CA 1
ATOM 588 C C . LEU A 1 77 ? 6.262 -5.155 -13.760 1.00 93.19 77 LEU A C 1
ATOM 590 O O . LEU A 1 77 ? 6.034 -3.949 -13.786 1.00 93.19 77 LEU A O 1
ATOM 594 N N . HIS A 1 78 ? 5.453 -6.011 -13.132 1.00 94.62 78 HIS A N 1
ATOM 595 C CA . HIS A 1 78 ? 4.241 -5.577 -12.437 1.00 94.62 78 HIS A CA 1
ATOM 596 C C . HIS A 1 78 ? 4.546 -4.580 -11.301 1.00 94.62 78 HIS A C 1
ATOM 598 O O . HIS A 1 78 ? 3.894 -3.544 -11.194 1.00 94.62 78 HIS A O 1
ATOM 604 N N . LEU A 1 79 ? 5.596 -4.829 -10.506 1.00 94.88 79 LEU A N 1
ATOM 605 C CA . LEU A 1 79 ? 6.041 -3.882 -9.472 1.00 94.88 79 LEU A CA 1
ATOM 606 C C . LEU A 1 79 ? 6.446 -2.530 -10.074 1.00 94.88 79 LEU A C 1
ATOM 608 O O . LEU A 1 79 ? 6.118 -1.491 -9.506 1.00 94.88 79 LEU A O 1
ATOM 612 N N . SER A 1 80 ? 7.132 -2.533 -11.220 1.00 95.19 80 SER A N 1
ATOM 613 C CA . SER A 1 80 ? 7.534 -1.304 -11.914 1.00 95.19 80 SER A CA 1
ATOM 614 C C . SER A 1 80 ? 6.338 -0.523 -12.475 1.00 95.19 80 SER A C 1
ATOM 616 O O . SER A 1 80 ? 6.324 0.701 -12.386 1.00 95.19 80 SER A O 1
ATOM 618 N N . LEU A 1 81 ? 5.312 -1.208 -12.992 1.00 96.44 81 LEU A N 1
ATOM 619 C CA . LEU A 1 81 ? 4.082 -0.571 -13.480 1.00 96.44 81 LEU A CA 1
ATOM 620 C C . LEU A 1 81 ? 3.270 0.059 -12.342 1.00 96.44 81 LEU A C 1
ATOM 622 O O . LEU A 1 81 ? 2.863 1.215 -12.445 1.00 96.44 81 LEU A O 1
ATOM 626 N N . LEU A 1 82 ? 3.096 -0.656 -11.227 1.00 97.06 82 LEU A N 1
ATOM 627 C CA . LEU A 1 82 ? 2.451 -0.106 -10.031 1.00 97.06 82 LEU A CA 1
ATOM 628 C C . LEU A 1 82 ? 3.240 1.084 -9.462 1.00 97.06 82 LEU A C 1
ATOM 630 O O . LEU A 1 82 ? 2.648 2.070 -9.019 1.00 97.06 82 LEU A O 1
ATOM 634 N N . HIS A 1 83 ? 4.576 1.009 -9.476 1.00 96.56 83 HIS A N 1
ATOM 635 C CA . HIS A 1 83 ? 5.456 2.094 -9.030 1.00 96.56 83 HIS A CA 1
ATOM 636 C C . HIS A 1 83 ? 5.277 3.352 -9.874 1.00 96.56 83 HIS A C 1
ATOM 638 O O . HIS A 1 83 ? 5.045 4.431 -9.324 1.00 96.56 83 HIS A O 1
ATOM 644 N N . GLU A 1 84 ? 5.310 3.204 -11.198 1.00 95.81 84 GLU A N 1
ATOM 645 C CA . GLU A 1 84 ? 5.052 4.299 -12.126 1.00 95.81 84 GLU A CA 1
ATOM 646 C C . GLU A 1 84 ? 3.667 4.910 -11.898 1.00 95.81 84 GLU A C 1
ATOM 648 O O . GLU A 1 84 ? 3.559 6.130 -11.750 1.00 95.81 84 GLU A O 1
ATOM 653 N N . ALA A 1 85 ? 2.623 4.082 -11.790 1.00 97.31 85 ALA A N 1
ATOM 654 C CA . ALA A 1 85 ? 1.272 4.558 -11.520 1.00 97.31 85 ALA A CA 1
ATOM 655 C C . ALA A 1 85 ? 1.187 5.322 -10.196 1.00 97.31 85 ALA A C 1
ATOM 657 O O . ALA A 1 85 ? 0.537 6.364 -10.135 1.00 97.31 85 ALA A O 1
ATOM 658 N N . CYS A 1 86 ? 1.876 4.857 -9.150 1.00 97.62 86 CYS A N 1
ATOM 659 C CA . CYS A 1 86 ? 1.925 5.529 -7.852 1.00 97.62 86 CYS A CA 1
ATOM 660 C C . CYS A 1 86 ? 2.518 6.935 -7.937 1.00 97.62 86 CYS A C 1
ATOM 662 O O . CYS A 1 86 ? 2.017 7.858 -7.289 1.00 97.62 86 CYS A O 1
ATOM 664 N N . ILE A 1 87 ? 3.546 7.118 -8.763 1.00 96.31 87 ILE A N 1
ATOM 665 C CA . ILE A 1 87 ? 4.205 8.411 -8.947 1.00 96.31 87 ILE A CA 1
ATOM 666 C C . ILE A 1 87 ? 3.387 9.331 -9.857 1.00 96.31 87 ILE A C 1
ATOM 668 O O . ILE A 1 87 ? 3.256 10.519 -9.550 1.00 96.31 87 ILE A O 1
ATOM 672 N N . ALA A 1 88 ? 2.857 8.797 -10.960 1.00 96.69 88 ALA A N 1
ATOM 673 C CA . ALA A 1 88 ? 2.142 9.563 -11.976 1.00 96.69 88 ALA A CA 1
ATOM 674 C C . ALA A 1 88 ? 0.730 9.962 -11.520 1.00 96.69 88 ALA A C 1
ATOM 676 O O . ALA A 1 88 ? 0.320 11.108 -11.691 1.00 96.69 88 ALA A O 1
ATOM 677 N N . ASN A 1 89 ? 0.011 9.047 -10.867 1.00 96.88 89 ASN A N 1
ATOM 678 C CA . ASN A 1 89 ? -1.395 9.201 -10.495 1.00 96.88 89 ASN A CA 1
ATOM 679 C C . ASN A 1 89 ? -1.536 9.419 -8.984 1.00 96.88 89 ASN A C 1
ATOM 681 O O . ASN A 1 89 ? -2.124 8.615 -8.256 1.00 96.88 89 ASN A O 1
ATOM 685 N N . LYS A 1 90 ? -0.964 10.521 -8.480 1.00 95.31 90 LYS A N 1
ATOM 686 C CA . LYS A 1 90 ? -0.871 10.771 -7.029 1.00 95.31 90 LYS A CA 1
ATOM 687 C C . LYS A 1 90 ? -2.221 10.841 -6.314 1.00 95.31 90 LYS A C 1
ATOM 689 O O . LYS A 1 90 ? -2.303 10.482 -5.144 1.00 95.31 90 LYS A O 1
ATOM 694 N N . ASP A 1 91 ? -3.254 11.308 -7.005 1.00 95.88 91 ASP A N 1
ATOM 695 C CA . ASP A 1 91 ? -4.598 11.445 -6.442 1.00 95.88 91 ASP A CA 1
ATOM 696 C C . ASP A 1 91 ? -5.522 10.271 -6.806 1.00 95.88 91 ASP A C 1
ATOM 698 O O . ASP A 1 91 ? -6.696 10.312 -6.477 1.00 95.88 91 ASP A O 1
ATOM 702 N N . ALA A 1 92 ? -5.042 9.207 -7.456 1.00 97.88 92 ALA A N 1
ATOM 703 C CA . ALA A 1 92 ? -5.869 8.032 -7.748 1.00 97.88 92 ALA A CA 1
ATOM 704 C C . ALA A 1 92 ? -5.755 6.972 -6.645 1.00 97.88 92 ALA A C 1
ATOM 706 O O . ALA A 1 92 ? -4.709 6.825 -5.999 1.00 97.88 92 ALA A O 1
ATOM 707 N N . VAL A 1 93 ? -6.802 6.172 -6.458 1.00 98.62 93 VAL A N 1
ATOM 708 C CA . VAL A 1 93 ? -6.65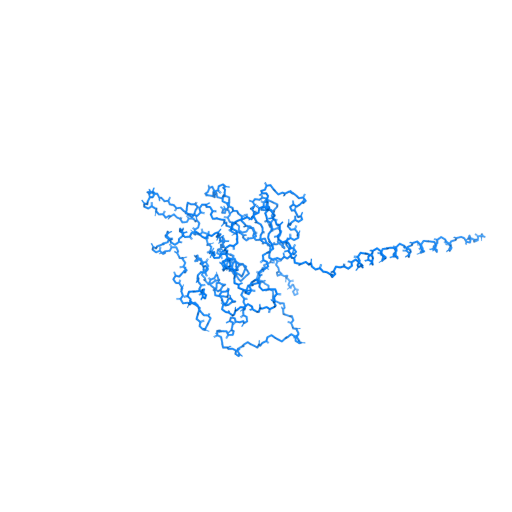4 4.870 -5.801 1.00 98.62 93 VAL A CA 1
ATOM 709 C C . VAL A 1 93 ? -6.055 3.896 -6.815 1.00 98.62 93 VAL A C 1
ATOM 711 O O . VAL A 1 93 ? -6.541 3.800 -7.941 1.00 98.62 93 VAL A O 1
ATOM 714 N N . ILE A 1 94 ? -4.991 3.196 -6.419 1.00 98.50 94 ILE A N 1
ATOM 715 C CA . ILE A 1 94 ? -4.233 2.307 -7.314 1.00 98.50 94 ILE A CA 1
ATOM 716 C C . ILE A 1 94 ? -4.384 0.875 -6.819 1.00 98.50 94 ILE A C 1
ATOM 718 O O . ILE A 1 94 ? -3.765 0.532 -5.806 1.00 98.50 94 ILE A O 1
ATOM 722 N N . PRO A 1 95 ? -5.213 0.057 -7.479 1.00 97.88 95 PRO A N 1
ATOM 723 C CA . PRO A 1 95 ? -5.391 -1.335 -7.111 1.00 97.88 95 PRO A CA 1
ATOM 724 C C . PRO A 1 95 ? -4.300 -2.224 -7.719 1.00 97.88 95 PRO A C 1
ATOM 726 O O . PRO A 1 95 ? -3.691 -1.877 -8.732 1.00 97.88 95 PRO A O 1
ATOM 729 N N . TRP A 1 96 ? -4.042 -3.374 -7.096 1.00 96.81 96 TRP A N 1
ATOM 730 C CA . TRP A 1 96 ? -3.028 -4.335 -7.546 1.00 96.81 96 TRP A CA 1
ATOM 731 C C . TRP A 1 96 ? -3.284 -4.901 -8.947 1.00 96.81 96 TRP A C 1
ATOM 733 O O . TRP A 1 96 ? -2.369 -5.434 -9.556 1.00 96.81 96 TRP A O 1
ATOM 743 N N . GLN A 1 97 ? -4.506 -4.806 -9.470 1.00 96.69 97 GLN A N 1
ATOM 744 C CA . GLN A 1 97 ? -4.863 -5.255 -10.815 1.00 96.69 97 GLN A CA 1
ATOM 745 C C . GLN A 1 97 ? -4.207 -4.397 -11.909 1.00 96.69 97 GLN A C 1
ATOM 747 O O . GLN A 1 97 ? -4.016 -4.863 -13.037 1.00 96.69 97 GLN A O 1
ATOM 752 N N . PHE A 1 98 ? -3.835 -3.151 -11.602 1.00 97.44 98 PHE A N 1
ATOM 753 C CA . PHE A 1 98 ? -3.214 -2.254 -12.573 1.00 97.44 98 PHE A CA 1
ATOM 754 C C . PHE A 1 98 ? -1.874 -2.816 -13.076 1.00 97.44 98 PHE A C 1
ATOM 756 O O . PHE A 1 98 ? -0.926 -2.986 -12.311 1.00 97.44 98 PHE A O 1
ATOM 763 N N . GLY A 1 99 ? -1.775 -3.090 -14.381 1.00 95.44 99 GLY A N 1
ATOM 764 C CA . GLY A 1 99 ? -0.580 -3.694 -14.979 1.00 95.44 99 GLY A CA 1
ATOM 765 C C . GLY A 1 99 ? -0.292 -5.136 -14.532 1.00 95.44 99 GLY A C 1
ATOM 766 O O . GLY A 1 99 ? 0.829 -5.621 -14.726 1.00 95.44 99 GLY A O 1
ATOM 767 N N . SER A 1 100 ? -1.278 -5.820 -13.940 1.00 94.69 100 SER A N 1
ATOM 768 C CA . SER A 1 100 ? -1.157 -7.208 -13.494 1.00 94.69 100 SER A CA 1
ATOM 769 C C . SER A 1 100 ? -0.980 -8.165 -14.680 1.00 94.69 100 SER A C 1
ATOM 771 O O . SER A 1 100 ? -1.723 -8.091 -15.664 1.00 94.69 100 SER A O 1
ATOM 773 N N . PRO A 1 101 ? -0.042 -9.128 -14.596 1.00 92.00 101 PRO A N 1
ATOM 774 C CA . PRO A 1 101 ? 0.103 -10.159 -15.614 1.00 92.00 101 PRO A CA 1
ATOM 775 C C . PRO A 1 101 ? -0.991 -11.235 -15.528 1.00 92.00 101 PRO A C 1
ATOM 777 O O . PRO A 1 101 ? -1.153 -11.981 -16.490 1.00 92.00 101 PRO A O 1
ATOM 780 N N . ARG A 1 102 ? -1.738 -11.334 -14.411 1.00 89.12 102 ARG A N 1
ATOM 781 C CA . ARG A 1 102 ? -2.777 -12.370 -14.215 1.00 89.12 102 ARG A CA 1
ATOM 782 C C . ARG A 1 102 ? -3.929 -12.226 -15.214 1.00 89.12 102 ARG A C 1
ATOM 784 O O . ARG A 1 102 ? -4.435 -13.232 -15.697 1.00 89.12 102 ARG A O 1
ATOM 791 N N . ASP A 1 103 ? -4.252 -10.987 -15.571 1.00 84.00 103 ASP A N 1
ATOM 792 C CA . ASP A 1 103 ? -5.392 -10.638 -16.428 1.00 84.00 103 ASP A CA 1
ATOM 793 C C . ASP A 1 103 ? -4.953 -10.163 -17.828 1.00 84.00 103 ASP A C 1
ATOM 795 O O . ASP A 1 103 ? -5.751 -9.675 -18.623 1.00 84.00 103 ASP A O 1
ATOM 799 N N . GLY A 1 104 ? -3.665 -10.322 -18.162 1.00 87.81 104 GLY A N 1
ATOM 800 C CA . GLY A 1 104 ? -3.133 -9.995 -19.489 1.00 87.81 104 GLY A CA 1
ATOM 801 C C . GLY A 1 104 ? -2.947 -8.499 -19.768 1.00 87.81 104 GLY A C 1
ATOM 802 O O . GLY A 1 104 ? -2.756 -8.123 -20.924 1.00 87.81 104 GLY A O 1
ATOM 803 N N . HIS A 1 105 ? -2.949 -7.652 -18.734 1.00 92.00 105 HIS A N 1
ATOM 804 C CA . HIS A 1 105 ? -2.845 -6.194 -18.878 1.00 92.00 105 HIS A CA 1
ATOM 805 C C . HIS A 1 105 ? -1.423 -5.668 -19.093 1.00 92.00 105 HIS A C 1
ATOM 807 O O . HIS A 1 105 ? -1.204 -4.481 -19.334 1.00 92.00 105 HIS A O 1
ATOM 813 N N . GLN A 1 106 ? -0.432 -6.552 -19.010 1.00 92.94 106 GLN A N 1
ATOM 814 C CA . GLN A 1 106 ? 0.971 -6.217 -19.193 1.00 92.94 106 GLN A CA 1
ATOM 815 C C . GLN A 1 106 ? 1.374 -6.353 -20.668 1.00 92.94 106 GLN A C 1
ATOM 817 O O . GLN A 1 106 ? 1.361 -7.446 -21.238 1.00 92.94 106 GLN A O 1
ATOM 822 N N . ARG A 1 107 ? 1.749 -5.237 -21.301 1.00 90.62 107 ARG A N 1
ATOM 823 C CA . ARG A 1 107 ? 2.166 -5.188 -22.711 1.00 90.62 107 ARG A CA 1
ATOM 824 C C . ARG A 1 107 ? 3.676 -5.387 -22.873 1.00 90.62 107 ARG A C 1
ATOM 826 O O . ARG A 1 107 ? 4.459 -5.141 -21.958 1.00 90.62 107 ARG A O 1
ATOM 833 N N . GLN A 1 108 ? 4.090 -5.803 -24.075 1.00 85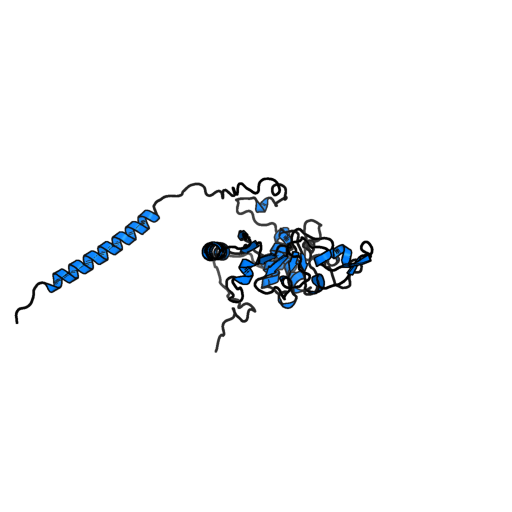.31 108 GLN A N 1
ATOM 834 C CA . GLN A 1 108 ? 5.491 -6.123 -24.401 1.00 85.31 108 GLN A CA 1
ATOM 835 C C . GLN A 1 108 ? 6.456 -4.937 -24.240 1.00 85.31 108 GLN A C 1
ATOM 837 O O . GLN A 1 108 ? 7.633 -5.138 -23.985 1.00 85.31 108 GLN A O 1
ATOM 842 N N . ASN A 1 109 ? 5.966 -3.706 -24.364 1.00 88.69 109 ASN A N 1
ATOM 843 C CA . ASN A 1 109 ? 6.730 -2.468 -24.207 1.00 88.69 109 ASN A CA 1
ATOM 844 C C . ASN A 1 109 ? 6.731 -1.940 -22.761 1.00 88.69 109 ASN A C 1
ATOM 846 O O . ASN A 1 109 ? 6.945 -0.746 -22.553 1.00 88.69 109 ASN A O 1
ATOM 850 N N . ALA A 1 110 ? 6.452 -2.791 -21.766 1.00 91.50 110 ALA A N 1
ATOM 851 C CA . ALA A 1 110 ? 6.381 -2.392 -20.362 1.00 91.50 110 ALA A CA 1
ATOM 852 C C . ALA A 1 110 ? 5.406 -1.222 -20.115 1.00 91.50 110 ALA A C 1
ATOM 854 O O . ALA A 1 110 ? 5.714 -0.248 -19.416 1.00 91.50 110 ALA A O 1
ATOM 855 N N . THR A 1 111 ? 4.211 -1.340 -20.697 1.00 94.00 111 THR A N 1
ATOM 856 C CA . THR A 1 111 ? 3.051 -0.500 -20.387 1.00 94.00 111 THR A CA 1
ATOM 857 C C . THR A 1 111 ? 1.894 -1.360 -19.893 1.00 94.00 111 THR A C 1
ATOM 859 O O . THR A 1 111 ? 1.803 -2.548 -20.216 1.00 94.00 111 THR A O 1
ATOM 862 N N . ALA A 1 112 ? 1.016 -0.747 -19.109 1.00 95.62 112 ALA A N 1
ATOM 863 C CA . ALA A 1 112 ? -0.291 -1.295 -18.785 1.00 95.62 112 ALA A CA 1
ATOM 864 C C . ALA A 1 112 ? -1.313 -0.820 -19.832 1.00 95.62 112 ALA A C 1
ATOM 866 O O . ALA A 1 112 ? -1.113 0.223 -20.453 1.00 95.62 112 ALA A O 1
ATOM 867 N N . ASP A 1 113 ? -2.379 -1.581 -20.060 1.00 95.31 113 ASP A N 1
ATOM 868 C CA . ASP A 1 113 ? -3.489 -1.188 -20.944 1.00 95.31 113 ASP A CA 1
ATOM 869 C C . ASP A 1 113 ? -4.824 -1.011 -20.208 1.00 95.31 113 ASP A C 1
ATOM 871 O O . ASP A 1 113 ? -5.876 -0.857 -20.834 1.00 95.31 113 ASP A O 1
ATOM 875 N N . ASN A 1 114 ? -4.775 -1.051 -18.880 1.00 96.44 114 ASN A N 1
ATOM 876 C CA . ASN A 1 114 ? -5.930 -1.049 -18.004 1.00 96.44 114 ASN A CA 1
ATOM 877 C C . ASN A 1 114 ? -5.972 0.186 -17.105 1.00 96.44 114 ASN A C 1
ATOM 879 O O . ASN A 1 114 ? -6.247 0.093 -15.913 1.00 96.44 114 ASN A O 1
ATOM 883 N N . ASP A 1 115 ? -5.765 1.367 -17.690 1.00 95.25 115 ASP A N 1
ATOM 884 C CA . ASP A 1 115 ? -5.882 2.652 -16.982 1.00 95.25 115 ASP A CA 1
ATOM 885 C C . ASP A 1 115 ? -7.259 2.851 -16.322 1.00 95.25 115 ASP A C 1
ATOM 887 O O . ASP A 1 115 ? -7.378 3.584 -15.344 1.00 95.25 115 ASP A O 1
ATOM 891 N N . TYR A 1 116 ? -8.296 2.160 -16.807 1.00 94.44 116 TYR A N 1
ATOM 892 C CA . TYR A 1 116 ? -9.637 2.147 -16.212 1.00 94.44 116 TYR A CA 1
ATOM 893 C C . TYR A 1 116 ? -9.715 1.456 -14.836 1.00 94.44 116 TYR A C 1
ATOM 895 O O . TYR A 1 116 ? -10.701 1.658 -14.119 1.00 94.44 116 TYR A O 1
ATOM 903 N N . GLU A 1 117 ? -8.700 0.668 -14.459 1.00 95.75 117 GLU A N 1
ATOM 904 C CA . GLU A 1 117 ? -8.558 0.111 -13.106 1.00 95.75 117 GLU A CA 1
ATOM 905 C C . GLU A 1 117 ? -8.193 1.186 -12.081 1.00 95.75 117 GLU A C 1
ATOM 907 O O . GLU A 1 117 ? -8.476 1.033 -10.894 1.00 95.75 117 GLU A O 1
ATOM 912 N N . LEU A 1 118 ? -7.592 2.303 -12.505 1.00 97.69 118 LEU A N 1
ATOM 913 C CA . LEU A 1 118 ? -7.352 3.428 -11.609 1.00 97.69 118 LEU A CA 1
ATOM 914 C C . LEU A 1 118 ? -8.696 4.015 -11.173 1.00 97.69 118 LEU A C 1
ATOM 916 O O . LEU A 1 118 ? -9.543 4.363 -11.998 1.00 97.69 118 LEU A O 1
ATOM 920 N N . ILE A 1 119 ? -8.889 4.140 -9.862 1.00 98.38 119 ILE A N 1
ATOM 921 C CA . ILE A 1 119 ? -10.149 4.628 -9.306 1.00 98.38 119 ILE A CA 1
ATOM 922 C C . ILE A 1 119 ? -9.987 6.111 -8.971 1.00 98.38 119 ILE A C 1
ATOM 924 O O . ILE A 1 119 ? -9.147 6.494 -8.147 1.00 98.38 119 ILE A O 1
ATOM 928 N N . ASN A 1 120 ? -10.809 6.946 -9.604 1.00 97.88 120 ASN A N 1
ATOM 929 C CA . ASN A 1 120 ? -10.773 8.397 -9.456 1.00 97.88 120 ASN A CA 1
ATOM 930 C C . ASN A 1 120 ? -12.009 8.910 -8.713 1.00 97.88 120 ASN A C 1
ATOM 932 O O . ASN A 1 120 ? -13.075 8.300 -8.729 1.00 97.88 120 ASN A O 1
ATOM 936 N N . ARG A 1 121 ? -11.887 10.092 -8.098 1.00 96.50 121 ARG A N 1
ATOM 937 C CA . ARG A 1 121 ? -12.967 10.715 -7.311 1.00 96.50 121 ARG A CA 1
ATOM 938 C C . ARG A 1 121 ? -14.265 10.937 -8.099 1.00 96.50 121 ARG A C 1
ATOM 940 O O . ARG A 1 121 ? -15.337 10.983 -7.509 1.00 96.50 121 ARG A O 1
ATOM 947 N N . ASN A 1 122 ? -14.159 11.084 -9.417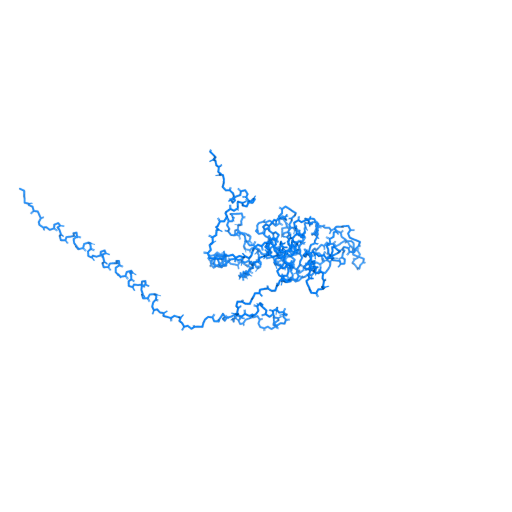 1.00 95.19 122 ASN A N 1
ATOM 948 C CA . ASN A 1 122 ? -15.284 11.399 -10.295 1.00 95.19 122 ASN A CA 1
ATOM 949 C C . ASN A 1 122 ? -15.829 10.161 -11.030 1.00 95.19 122 ASN A C 1
ATOM 951 O O . ASN A 1 122 ? -16.630 10.312 -11.952 1.00 95.19 122 ASN A O 1
ATOM 955 N N . ASP A 1 123 ? -15.390 8.953 -10.661 1.00 96.75 123 ASP A N 1
ATOM 956 C CA . ASP A 1 123 ? -15.893 7.716 -11.255 1.00 96.75 123 ASP A CA 1
ATOM 957 C C . ASP A 1 123 ? -17.394 7.558 -10.969 1.00 96.75 123 ASP A C 1
ATOM 959 O O . ASP A 1 123 ? -17.845 7.676 -9.830 1.00 96.75 123 ASP A O 1
ATOM 963 N N . SER A 1 124 ? -18.186 7.239 -11.995 1.00 95.00 124 SER A N 1
ATOM 964 C CA . SER A 1 124 ? -19.640 7.079 -11.850 1.00 95.00 124 SER A CA 1
ATOM 965 C C . SER A 1 124 ? -20.038 5.896 -10.960 1.00 95.00 124 SER A C 1
ATOM 967 O O . SER A 1 124 ? -21.100 5.925 -10.347 1.00 95.00 124 SER A O 1
ATOM 969 N N . ASN A 1 125 ? -19.183 4.875 -10.865 1.00 94.50 125 ASN A N 1
ATOM 970 C CA . ASN A 1 125 ? -19.358 3.668 -10.051 1.00 94.50 125 ASN A CA 1
ATOM 971 C C . ASN A 1 125 ? -18.404 3.628 -8.843 1.00 94.50 125 ASN A C 1
ATOM 973 O O . ASN A 1 125 ? -17.939 2.564 -8.422 1.00 94.50 125 ASN A O 1
ATOM 977 N N . LEU A 1 126 ? -18.051 4.802 -8.311 1.00 96.81 126 LEU A N 1
ATOM 978 C CA . LEU A 1 126 ? -17.041 4.934 -7.264 1.00 96.81 126 LEU A CA 1
ATOM 979 C C . LEU A 1 126 ? -17.376 4.141 -5.995 1.00 96.81 126 LEU A C 1
ATOM 981 O O . LEU A 1 126 ? -16.491 3.519 -5.408 1.00 96.81 126 LEU A O 1
ATOM 985 N N . ARG A 1 127 ? -18.645 4.122 -5.572 1.00 96.38 127 ARG A N 1
ATOM 986 C CA . ARG A 1 127 ? -19.069 3.376 -4.377 1.00 96.38 127 ARG A CA 1
ATOM 987 C C . ARG A 1 127 ? -18.853 1.880 -4.557 1.00 96.38 127 ARG A C 1
ATOM 989 O O . ARG A 1 127 ? -18.314 1.228 -3.667 1.00 96.38 127 ARG A O 1
ATOM 996 N N . GLU A 1 128 ? -19.243 1.343 -5.707 1.00 95.62 128 GLU A N 1
ATOM 997 C CA . GLU A 1 128 ? -19.114 -0.072 -6.044 1.00 95.62 128 GLU A CA 1
ATOM 998 C C . GLU A 1 128 ? -17.641 -0.488 -6.095 1.00 95.62 128 GLU A C 1
ATOM 1000 O O . GLU A 1 128 ? -17.289 -1.556 -5.594 1.00 95.62 128 GLU A O 1
ATOM 1005 N N . LYS A 1 129 ? -16.773 0.381 -6.625 1.00 96.50 129 LYS A N 1
ATOM 1006 C CA . LYS A 1 129 ? -15.316 0.197 -6.629 1.00 96.50 129 LYS A CA 1
ATOM 1007 C C . LYS A 1 129 ? -14.725 0.227 -5.210 1.00 96.50 129 LYS A C 1
ATOM 1009 O O . LYS A 1 129 ? -13.968 -0.665 -4.829 1.00 96.50 129 LYS A O 1
ATOM 1014 N N . LEU A 1 130 ? -15.088 1.210 -4.381 1.00 97.25 130 LEU A N 1
ATOM 1015 C CA . LEU A 1 130 ? -14.549 1.336 -3.016 1.00 97.25 130 LEU A CA 1
ATOM 1016 C C . LEU A 1 130 ? -15.049 0.245 -2.061 1.00 97.25 130 LEU A C 1
ATOM 1018 O O . LEU A 1 130 ? -14.289 -0.182 -1.191 1.00 97.25 130 LEU A O 1
ATOM 1022 N N . LYS A 1 131 ? -16.275 -0.254 -2.253 1.00 95.94 131 LYS A N 1
ATOM 1023 C CA . LYS A 1 131 ? -16.875 -1.337 -1.454 1.00 95.94 131 LYS A CA 1
ATOM 1024 C C . LYS A 1 131 ? -16.169 -2.690 -1.621 1.00 95.94 131 LYS A C 1
ATOM 1026 O O . LYS A 1 131 ? -16.347 -3.573 -0.786 1.00 95.94 131 LYS A O 1
ATOM 1031 N N . GLN A 1 132 ? -15.366 -2.866 -2.670 1.00 96.06 132 GLN A N 1
ATOM 1032 C CA . GLN A 1 132 ? -14.513 -4.045 -2.837 1.00 96.06 132 GLN A CA 1
ATOM 1033 C C . GLN A 1 132 ? -13.310 -3.933 -1.897 1.00 96.06 132 GLN A C 1
ATOM 1035 O O . GLN A 1 132 ? -12.263 -3.399 -2.259 1.00 96.06 132 GLN A O 1
ATOM 1040 N N . CYS A 1 133 ? -13.507 -4.358 -0.652 1.00 97.19 133 CYS A N 1
ATOM 1041 C CA . CYS A 1 133 ? -12.510 -4.247 0.400 1.00 97.19 133 CYS A CA 1
ATOM 1042 C C . CYS A 1 133 ? -11.527 -5.430 0.336 1.00 97.19 133 CYS A C 1
ATOM 1044 O O . CYS A 1 133 ? -11.972 -6.567 0.509 1.00 97.19 133 CYS A O 1
ATOM 1046 N N . PRO A 1 134 ? -10.222 -5.192 0.114 1.00 97.06 134 PRO A N 1
ATOM 1047 C CA . PRO A 1 134 ? -9.208 -6.240 0.217 1.00 97.06 134 PRO A CA 1
ATOM 1048 C C . PRO A 1 134 ? -8.997 -6.681 1.675 1.00 97.06 134 PRO A C 1
ATOM 1050 O O . PRO A 1 134 ? -9.514 -6.064 2.615 1.00 97.06 134 PRO A O 1
ATOM 1053 N N . ASP A 1 135 ? -8.174 -7.716 1.866 1.00 96.38 135 ASP A N 1
ATOM 1054 C CA . ASP A 1 135 ? -7.754 -8.196 3.193 1.00 96.38 135 ASP A CA 1
ATOM 1055 C C . ASP A 1 135 ? -6.924 -7.163 3.963 1.00 96.38 135 ASP A C 1
ATOM 1057 O O . ASP A 1 135 ? -6.796 -7.245 5.181 1.00 96.38 135 ASP A O 1
ATOM 1061 N N . VAL A 1 136 ? -6.353 -6.184 3.263 1.00 97.94 136 VAL A N 1
ATOM 1062 C CA . VAL A 1 136 ? -5.643 -5.039 3.831 1.00 97.94 136 VAL A CA 1
ATOM 1063 C C . VAL A 1 136 ? -5.643 -3.904 2.818 1.00 97.94 136 VAL A C 1
ATOM 1065 O O . VAL A 1 136 ? -5.468 -4.141 1.629 1.00 97.94 136 VAL A O 1
ATOM 1068 N N . ASP A 1 137 ? -5.810 -2.668 3.269 1.00 98.44 137 ASP A N 1
ATOM 1069 C CA . ASP A 1 137 ? -5.648 -1.464 2.450 1.00 98.44 137 ASP A CA 1
ATOM 1070 C C . ASP A 1 137 ? -4.365 -0.718 2.845 1.00 98.44 137 ASP A C 1
ATOM 1072 O O . ASP A 1 137 ? -3.859 -0.854 3.961 1.00 98.44 137 ASP A O 1
ATOM 1076 N N . ILE A 1 138 ? -3.830 0.106 1.945 1.00 98.50 138 ILE A N 1
ATOM 1077 C CA . ILE A 1 138 ? -2.610 0.880 2.195 1.00 98.50 138 ILE A CA 1
ATOM 1078 C C . ILE A 1 138 ? -2.932 2.365 2.140 1.00 98.50 138 ILE A C 1
ATOM 1080 O O . ILE A 1 138 ? -3.301 2.879 1.087 1.00 98.50 138 ILE A O 1
ATOM 1084 N N . PHE A 1 139 ? -2.742 3.085 3.243 1.00 98.44 139 PHE A N 1
ATOM 1085 C CA . PHE A 1 139 ? -2.846 4.539 3.214 1.00 98.44 139 PHE A CA 1
ATOM 1086 C C . PHE A 1 139 ? -1.540 5.154 2.714 1.00 98.44 139 PHE A C 1
ATOM 1088 O O . PHE A 1 139 ? -0.489 5.020 3.345 1.00 98.44 139 PHE A O 1
ATOM 1095 N N . LEU A 1 140 ? -1.614 5.855 1.581 1.00 97.62 140 LEU A N 1
ATOM 1096 C CA . LEU A 1 140 ? -0.475 6.545 0.988 1.00 97.62 140 LEU A CA 1
ATOM 1097 C C . LEU A 1 140 ? -0.893 7.940 0.488 1.00 97.62 140 LEU A C 1
ATOM 1099 O O . LEU A 1 140 ? -1.354 8.079 -0.655 1.00 97.62 140 LEU A O 1
ATOM 1103 N N . PRO A 1 141 ? -0.739 8.983 1.328 1.00 95.00 141 PRO A N 1
ATOM 1104 C CA . PRO A 1 141 ? -1.175 10.333 0.997 1.00 95.00 141 PRO A CA 1
ATOM 1105 C C . PRO A 1 141 ? -0.317 10.949 -0.114 1.00 95.00 141 PRO A C 1
ATOM 1107 O O . PRO A 1 141 ? 0.844 10.586 -0.308 1.00 95.00 141 PRO A O 1
ATOM 1110 N N . LEU A 1 142 ? -0.875 11.943 -0.812 1.00 93.88 142 LEU A N 1
ATOM 1111 C CA . LEU A 1 142 ? -0.286 12.558 -2.012 1.00 93.88 142 LEU A CA 1
ATOM 1112 C C . LEU A 1 142 ? 1.166 13.018 -1.805 1.00 93.88 142 LEU A C 1
ATOM 1114 O O . LEU A 1 142 ? 2.003 12.836 -2.687 1.00 93.88 142 LEU A O 1
ATOM 1118 N N . GLY A 1 143 ? 1.474 13.586 -0.633 1.00 91.19 143 GLY A N 1
ATOM 1119 C CA . GLY A 1 143 ? 2.812 14.081 -0.292 1.00 91.19 143 GLY A CA 1
ATOM 1120 C C . GLY A 1 143 ? 3.881 12.990 -0.171 1.00 91.19 143 GLY A C 1
ATOM 1121 O O . GLY A 1 143 ? 5.063 13.286 -0.319 1.00 91.19 143 GLY A O 1
ATOM 1122 N N . LEU A 1 144 ? 3.482 11.733 0.048 1.00 91.94 144 LEU A N 1
ATOM 1123 C CA . LEU A 1 144 ? 4.397 10.592 0.115 1.00 91.94 144 LEU A CA 1
ATOM 1124 C C . LEU A 1 144 ? 4.556 9.858 -1.212 1.00 91.94 144 LEU A C 1
ATOM 1126 O O . LEU A 1 144 ? 5.481 9.061 -1.351 1.00 91.94 144 LEU A O 1
ATOM 1130 N N . ARG A 1 145 ? 3.693 10.117 -2.197 1.00 94.44 145 ARG A N 1
ATOM 1131 C CA . ARG A 1 145 ? 3.759 9.455 -3.501 1.00 94.44 145 ARG A CA 1
ATOM 1132 C C . ARG A 1 145 ? 4.929 9.985 -4.325 1.00 94.44 145 ARG A C 1
ATOM 1134 O O . ARG A 1 145 ? 4.831 10.965 -5.069 1.00 94.44 145 ARG A O 1
ATOM 1141 N N . GLY A 1 146 ? 6.065 9.335 -4.130 1.00 91.19 146 GLY A N 1
ATOM 1142 C CA . GLY A 1 146 ? 7.328 9.536 -4.822 1.00 91.19 146 GLY A CA 1
ATOM 1143 C C . GLY A 1 146 ? 8.154 8.256 -4.765 1.00 91.19 146 GLY A C 1
ATOM 1144 O O . GLY A 1 146 ? 7.715 7.270 -4.179 1.00 91.19 146 GLY A O 1
ATOM 1145 N N . ASN A 1 147 ? 9.357 8.284 -5.346 1.00 88.00 147 ASN A N 1
ATOM 1146 C CA . ASN A 1 147 ? 10.146 7.073 -5.591 1.00 88.00 147 ASN A CA 1
ATOM 1147 C C . ASN A 1 147 ? 10.248 6.141 -4.377 1.00 88.00 147 ASN A C 1
ATOM 1149 O O . ASN A 1 147 ? 9.881 4.987 -4.516 1.00 88.00 147 ASN A O 1
ATOM 1153 N N . GLY A 1 148 ? 10.644 6.639 -3.200 1.00 86.81 148 GLY A N 1
ATOM 1154 C CA . GLY A 1 148 ? 10.866 5.794 -2.018 1.00 86.81 148 GLY A CA 1
ATOM 1155 C C . GLY A 1 148 ? 9.606 5.118 -1.464 1.00 86.81 148 GLY A C 1
ATOM 1156 O O . GLY A 1 148 ? 9.541 3.898 -1.396 1.00 86.81 148 GLY A O 1
ATOM 1157 N N . TYR A 1 149 ? 8.579 5.881 -1.075 1.00 91.75 149 TYR A N 1
ATOM 1158 C CA . TYR A 1 149 ? 7.388 5.266 -0.471 1.00 91.75 149 TYR A CA 1
ATOM 1159 C C . TYR A 1 149 ? 6.491 4.562 -1.487 1.00 91.75 149 TYR A C 1
ATOM 1161 O O . TYR A 1 149 ? 5.867 3.571 -1.124 1.00 91.75 149 TYR A O 1
ATOM 1169 N N . CYS A 1 150 ? 6.447 5.006 -2.750 1.00 94.50 150 CYS A N 1
ATOM 1170 C CA . CYS A 1 150 ? 5.782 4.224 -3.792 1.00 94.50 150 CYS A CA 1
ATOM 1171 C C . CYS A 1 150 ? 6.460 2.866 -3.959 1.00 94.50 150 CYS A C 1
ATOM 1173 O O . CYS A 1 150 ? 5.776 1.861 -4.082 1.00 94.50 150 CYS A O 1
ATOM 1175 N N . GLU A 1 151 ? 7.790 2.825 -3.919 1.00 91.69 151 GLU A N 1
ATOM 1176 C CA . GLU A 1 151 ? 8.568 1.598 -4.054 1.00 91.69 151 GLU A CA 1
ATOM 1177 C C . GLU A 1 151 ? 8.255 0.585 -2.943 1.00 91.69 151 GLU A C 1
ATOM 1179 O O . GLU A 1 151 ? 8.058 -0.597 -3.226 1.00 91.69 151 GLU A O 1
ATOM 1184 N N . ASP A 1 152 ? 8.136 1.047 -1.696 1.00 92.06 152 ASP A N 1
ATOM 1185 C CA . ASP A 1 152 ? 7.756 0.177 -0.582 1.00 92.06 152 ASP A CA 1
ATOM 1186 C C . ASP A 1 152 ? 6.266 -0.209 -0.613 1.00 92.06 152 ASP A C 1
ATOM 1188 O O . ASP A 1 152 ? 5.909 -1.348 -0.310 1.00 92.06 152 ASP A O 1
ATOM 1192 N N . ALA A 1 153 ? 5.379 0.722 -0.976 1.00 95.31 153 ALA A N 1
ATOM 1193 C CA . ALA A 1 153 ? 3.936 0.507 -0.942 1.00 95.31 153 ALA A CA 1
ATOM 1194 C C . ALA A 1 153 ? 3.446 -0.466 -2.017 1.00 95.31 153 ALA A C 1
ATOM 1196 O O . ALA A 1 153 ? 2.583 -1.298 -1.738 1.00 95.31 153 ALA A O 1
ATOM 1197 N N . VAL A 1 154 ? 4.013 -0.416 -3.225 1.00 95.88 154 VAL A N 1
ATOM 1198 C CA . VAL A 1 154 ? 3.572 -1.288 -4.326 1.00 95.88 154 VAL A CA 1
ATOM 1199 C C . VAL A 1 154 ? 3.929 -2.753 -4.104 1.00 95.88 154 VAL A C 1
ATOM 1201 O O . VAL A 1 154 ? 3.249 -3.625 -4.638 1.00 95.88 154 VAL A O 1
ATOM 1204 N N . ALA A 1 155 ? 4.939 -3.042 -3.276 1.00 93.75 155 ALA A N 1
ATOM 1205 C CA . ALA A 1 155 ? 5.226 -4.406 -2.847 1.00 93.75 155 ALA A CA 1
ATOM 1206 C C . ALA A 1 155 ? 4.044 -4.983 -2.055 1.00 93.75 155 ALA A C 1
ATOM 1208 O O . ALA A 1 155 ? 3.562 -6.070 -2.368 1.00 93.75 155 ALA A O 1
ATOM 1209 N N . TYR A 1 156 ? 3.525 -4.231 -1.082 1.00 95.00 156 TYR A N 1
ATOM 1210 C CA . TYR A 1 156 ? 2.340 -4.647 -0.334 1.00 95.00 156 TYR A CA 1
ATOM 1211 C C . TYR A 1 156 ? 1.087 -4.661 -1.209 1.00 95.00 156 TYR A C 1
ATOM 1213 O O . TYR A 1 156 ? 0.311 -5.603 -1.101 1.00 95.00 156 TYR A O 1
ATOM 1221 N N . ALA A 1 157 ? 0.917 -3.683 -2.108 1.00 96.19 157 ALA A N 1
ATOM 1222 C CA . ALA A 1 157 ? -0.206 -3.677 -3.046 1.00 96.19 157 ALA A CA 1
ATOM 1223 C C . ALA A 1 157 ? -0.236 -4.975 -3.863 1.00 96.19 157 ALA A C 1
ATOM 1225 O O . ALA A 1 157 ? -1.226 -5.694 -3.831 1.00 96.19 157 ALA A O 1
ATOM 1226 N N . LYS A 1 158 ? 0.882 -5.321 -4.511 1.00 94.31 158 LYS A N 1
ATOM 1227 C CA . LYS A 1 158 ? 0.990 -6.516 -5.349 1.00 94.31 158 LYS A CA 1
ATOM 1228 C C . LYS A 1 158 ? 0.804 -7.818 -4.570 1.00 94.31 158 LYS A C 1
ATOM 1230 O O . LYS A 1 158 ? 0.092 -8.696 -5.034 1.00 94.31 158 LYS A O 1
ATOM 1235 N N . TYR A 1 159 ? 1.529 -8.004 -3.466 1.00 91.44 159 TYR A N 1
ATOM 1236 C CA . TYR A 1 159 ? 1.614 -9.320 -2.818 1.00 91.44 159 TYR A CA 1
ATOM 1237 C C . TYR A 1 159 ? 0.491 -9.591 -1.816 1.00 91.44 159 TYR A C 1
ATOM 1239 O O . TYR A 1 159 ? 0.299 -10.744 -1.441 1.00 91.44 159 TYR A O 1
ATOM 1247 N N . LEU A 1 160 ? -0.234 -8.556 -1.389 1.00 93.31 160 LEU A N 1
ATOM 1248 C CA . LEU A 1 160 ? -1.403 -8.685 -0.515 1.00 93.31 160 LEU A CA 1
ATOM 1249 C C . LEU A 1 160 ? -2.715 -8.446 -1.270 1.00 93.31 160 LEU A C 1
ATOM 1251 O O . LEU A 1 160 ? -3.734 -8.224 -0.623 1.00 93.31 160 LEU A O 1
ATOM 1255 N N . ASP A 1 161 ? -2.674 -8.436 -2.610 1.00 95.69 161 ASP A N 1
ATOM 1256 C CA . ASP A 1 161 ? -3.817 -8.142 -3.479 1.00 95.69 161 ASP A CA 1
ATOM 1257 C C . ASP A 1 161 ? -4.608 -6.911 -2.964 1.00 95.69 161 ASP A C 1
ATOM 1259 O O . ASP A 1 161 ? -5.829 -6.909 -2.795 1.00 95.69 161 ASP A O 1
ATOM 1263 N N . SER A 1 162 ? -3.859 -5.841 -2.674 1.00 97.25 162 SER A N 1
ATOM 1264 C CA . SER A 1 162 ? -4.300 -4.634 -1.970 1.00 97.25 162 SER A CA 1
ATOM 1265 C C . SER A 1 162 ? -4.374 -3.418 -2.911 1.00 97.25 162 SER A C 1
ATOM 1267 O O . SER A 1 162 ? -4.229 -3.525 -4.129 1.00 97.25 162 SER A O 1
ATOM 1269 N N . ARG A 1 163 ? -4.632 -2.227 -2.366 1.00 98.25 163 ARG A N 1
ATOM 1270 C CA . ARG A 1 163 ? -4.697 -0.967 -3.114 1.00 98.25 163 ARG A CA 1
ATOM 1271 C C . ARG A 1 163 ? -4.156 0.209 -2.308 1.00 98.25 163 ARG A C 1
ATOM 1273 O O . ARG A 1 163 ? -4.260 0.257 -1.082 1.00 98.25 163 ARG A O 1
ATOM 1280 N N . LEU A 1 164 ? -3.593 1.180 -3.023 1.00 98.50 164 LEU A N 1
ATOM 1281 C CA . LEU A 1 164 ? -3.056 2.417 -2.459 1.00 98.50 164 LEU A CA 1
ATOM 1282 C C . LEU A 1 164 ? -4.157 3.475 -2.378 1.00 98.50 164 LEU A C 1
ATOM 1284 O O . LEU A 1 164 ? -4.645 3.938 -3.408 1.00 98.50 164 LEU A O 1
ATOM 1288 N N . LEU A 1 165 ? -4.509 3.902 -1.169 1.00 98.50 165 LEU A N 1
ATOM 1289 C CA . LEU A 1 165 ? -5.556 4.881 -0.900 1.00 98.50 165 LEU A CA 1
ATOM 1290 C C . LEU A 1 165 ? -4.967 6.280 -0.638 1.00 98.50 165 LEU A C 1
ATOM 1292 O O . LEU A 1 165 ? -4.152 6.440 0.276 1.00 98.50 165 LEU A O 1
ATOM 1296 N N . PRO A 1 166 ? -5.360 7.311 -1.409 1.00 97.69 166 PRO A N 1
ATOM 1297 C CA . PRO A 1 166 ? -5.153 8.707 -1.043 1.00 97.69 166 PRO A CA 1
ATOM 1298 C C . PRO A 1 166 ? -6.188 9.149 0.008 1.00 97.69 166 PRO A C 1
ATOM 1300 O O . PRO A 1 166 ? -7.176 8.461 0.261 1.00 97.69 166 PRO A O 1
ATOM 1303 N N . MET A 1 167 ? -5.993 10.334 0.595 1.00 96.69 167 MET A N 1
ATOM 1304 C CA . MET A 1 167 ? -6.854 10.837 1.675 1.00 96.69 167 MET A CA 1
ATOM 1305 C C . MET A 1 167 ? -8.333 10.937 1.288 1.00 96.69 167 MET A C 1
ATOM 1307 O O . MET A 1 167 ? -9.193 10.499 2.046 1.00 96.69 167 MET A O 1
ATOM 1311 N N . TRP A 1 168 ? -8.643 11.433 0.087 1.00 97.38 168 TRP A N 1
ATOM 1312 C CA . TRP A 1 168 ? -10.039 11.621 -0.313 1.00 97.38 168 TRP A CA 1
ATOM 1313 C C . TRP A 1 168 ? -10.832 10.316 -0.343 1.00 97.38 168 TRP A C 1
ATOM 1315 O O . TRP A 1 168 ? -12.036 10.347 -0.113 1.00 97.38 168 TRP A O 1
ATOM 1325 N N . ALA A 1 169 ? -10.179 9.176 -0.598 1.00 97.75 169 ALA A N 1
ATOM 1326 C CA . ALA A 1 169 ? -10.850 7.882 -0.626 1.00 97.75 169 ALA A CA 1
ATOM 1327 C C . ALA A 1 169 ? -11.393 7.504 0.758 1.00 97.75 169 ALA A C 1
ATOM 1329 O O . ALA A 1 169 ? -12.366 6.763 0.839 1.00 97.75 169 ALA A O 1
ATOM 1330 N N . LEU A 1 170 ? -10.794 8.039 1.829 1.00 97.06 170 LEU A N 1
ATOM 1331 C CA . LEU A 1 170 ? -11.239 7.849 3.208 1.00 97.06 170 LEU A CA 1
ATOM 1332 C C . LEU A 1 170 ? -12.315 8.861 3.631 1.00 97.06 170 LEU A C 1
ATOM 1334 O O . LEU A 1 170 ? -13.144 8.558 4.486 1.00 97.06 170 LEU A O 1
ATOM 1338 N N . GLU A 1 171 ? -12.289 10.062 3.051 1.00 95.62 171 GLU A N 1
ATOM 1339 C CA . GLU A 1 171 ? -13.121 11.201 3.463 1.00 95.62 171 GLU A CA 1
ATOM 1340 C C . GLU A 1 171 ? -14.419 11.344 2.664 1.00 95.62 171 GLU A C 1
ATOM 1342 O O . GLU A 1 171 ? -15.382 11.939 3.156 1.00 95.62 171 GLU A O 1
ATOM 1347 N N . ILE A 1 172 ? -14.449 10.827 1.433 1.00 97.00 172 ILE A N 1
ATOM 1348 C CA . ILE A 1 172 ? -15.587 10.998 0.536 1.00 97.00 172 ILE A CA 1
ATOM 1349 C C . ILE A 1 172 ? -16.871 10.412 1.133 1.00 97.00 172 ILE A C 1
ATOM 1351 O O . ILE A 1 172 ? -16.881 9.325 1.714 1.00 97.00 172 ILE A O 1
ATOM 1355 N N . LYS A 1 173 ? -17.969 11.153 0.960 1.00 96.94 173 LYS A N 1
ATOM 1356 C CA . LYS A 1 173 ? -19.324 10.721 1.299 1.00 96.94 173 LYS A CA 1
ATOM 1357 C C . LYS A 1 173 ? -20.033 10.261 0.039 1.00 96.94 173 LYS A C 1
ATOM 1359 O O . LYS A 1 173 ? -20.036 10.962 -0.969 1.00 96.94 173 LYS A O 1
ATOM 1364 N N . LEU A 1 174 ? -20.599 9.065 0.104 1.00 96.50 174 LEU A N 1
ATOM 1365 C CA . LEU A 1 174 ? -21.293 8.413 -0.996 1.00 96.50 174 LEU A CA 1
ATOM 1366 C C . LEU A 1 174 ? -22.669 8.000 -0.498 1.00 96.50 174 LEU A C 1
ATOM 1368 O O . LEU A 1 174 ? -22.779 7.436 0.584 1.00 96.50 174 LEU A O 1
ATOM 1372 N N . TYR A 1 175 ? -23.724 8.278 -1.254 1.00 96.12 175 TYR A N 1
ATOM 1373 C CA . TYR A 1 175 ? -25.056 7.839 -0.856 1.00 96.12 175 TYR A CA 1
ATOM 1374 C C . TYR A 1 175 ? -25.208 6.333 -1.093 1.00 96.12 175 TYR A C 1
ATOM 1376 O O . TYR A 1 175 ? -24.850 5.829 -2.159 1.00 96.12 175 TYR A O 1
ATOM 1384 N N . ASP A 1 176 ? -25.713 5.609 -0.095 1.00 94.94 176 ASP A N 1
ATOM 1385 C CA . ASP A 1 176 ? -26.059 4.201 -0.225 1.00 94.94 176 ASP A CA 1
ATOM 1386 C C . ASP A 1 176 ? -27.577 4.020 -0.228 1.00 94.94 176 ASP A C 1
ATOM 1388 O O . ASP A 1 176 ? -28.222 4.108 0.819 1.00 94.94 176 ASP A O 1
ATOM 1392 N N . ASP A 1 177 ? -28.138 3.718 -1.402 1.00 92.38 177 ASP A N 1
ATOM 1393 C CA . ASP A 1 177 ? -29.584 3.535 -1.585 1.00 92.38 177 ASP A CA 1
ATOM 1394 C C . ASP A 1 177 ? -30.171 2.425 -0.702 1.00 92.38 177 ASP A C 1
ATOM 1396 O O . ASP A 1 177 ? -31.320 2.513 -0.276 1.00 92.38 177 ASP A O 1
ATOM 1400 N N . SER A 1 178 ? -29.392 1.380 -0.398 1.00 92.06 178 SER A N 1
ATOM 1401 C CA . SER A 1 178 ? -29.865 0.247 0.407 1.00 92.06 178 SER A CA 1
ATOM 1402 C C . SER A 1 178 ? -29.957 0.584 1.894 1.00 92.06 178 SER A C 1
ATOM 1404 O O . SER A 1 178 ? -30.794 0.030 2.605 1.00 92.06 178 SER A O 1
ATOM 1406 N N . LEU A 1 179 ? -29.116 1.511 2.359 1.00 93.69 179 LEU A N 1
ATOM 1407 C CA . LEU A 1 179 ? -29.103 1.992 3.740 1.00 93.69 179 LEU A CA 1
ATOM 1408 C C . LEU A 1 179 ? -29.863 3.313 3.915 1.00 93.69 179 LEU A C 1
ATOM 1410 O O . LEU A 1 179 ? -30.076 3.739 5.049 1.00 93.69 179 LEU A O 1
ATOM 1414 N N . GLY A 1 180 ? -30.240 3.973 2.816 1.00 96.25 180 GLY A N 1
ATOM 1415 C CA . GLY A 1 180 ? -30.931 5.260 2.817 1.00 96.25 180 GLY A CA 1
ATOM 1416 C C . GLY A 1 180 ? -30.114 6.403 3.430 1.00 96.25 180 GLY A C 1
ATOM 1417 O O . GLY A 1 180 ? -30.695 7.367 3.930 1.00 96.25 180 GLY A O 1
ATOM 1418 N N . ARG A 1 181 ? -28.778 6.300 3.443 1.00 97.06 181 ARG A N 1
ATOM 1419 C CA . ARG A 1 181 ? -27.880 7.275 4.084 1.00 97.06 181 ARG A CA 1
ATOM 1420 C C . ARG A 1 181 ? -26.562 7.422 3.340 1.00 97.06 181 ARG A C 1
ATOM 1422 O O . ARG A 1 181 ? -26.160 6.544 2.584 1.00 97.06 181 ARG A O 1
ATOM 1429 N N . GLU A 1 182 ? -25.842 8.495 3.644 1.00 97.19 182 GLU A N 1
ATOM 1430 C CA . GLU A 1 182 ? -24.439 8.611 3.259 1.00 97.19 182 GLU A CA 1
ATOM 1431 C C . GLU A 1 182 ? -23.572 7.608 4.028 1.00 97.19 182 GLU A C 1
ATOM 1433 O O . GLU A 1 182 ? -23.741 7.388 5.235 1.00 97.19 182 GLU A O 1
ATOM 1438 N N . VAL A 1 183 ? -22.629 7.018 3.306 1.00 97.19 183 VAL A N 1
ATOM 1439 C CA . VAL A 1 183 ? -21.576 6.139 3.793 1.00 97.19 183 VAL A CA 1
ATOM 1440 C C . VAL A 1 183 ? -20.214 6.710 3.414 1.00 97.19 183 VAL A C 1
ATOM 1442 O O . VAL A 1 183 ? -20.076 7.439 2.431 1.00 97.19 183 VAL A O 1
ATOM 1445 N N . ASP A 1 184 ? -19.199 6.376 4.198 1.00 96.69 184 ASP A N 1
ATOM 1446 C CA . ASP A 1 184 ? -17.795 6.626 3.870 1.00 96.69 184 ASP A CA 1
ATOM 1447 C C . ASP A 1 184 ? -16.988 5.324 3.858 1.00 96.69 184 ASP A C 1
ATOM 1449 O O . ASP A 1 184 ? -17.514 4.231 4.079 1.00 96.69 184 ASP A O 1
ATOM 1453 N N . TYR A 1 185 ? -15.684 5.427 3.614 1.00 97.31 185 TYR A N 1
ATOM 1454 C CA . TYR A 1 185 ? -14.788 4.272 3.624 1.00 97.31 185 TYR A CA 1
ATOM 1455 C C . TYR A 1 185 ? -14.862 3.457 4.923 1.00 97.31 185 TYR A C 1
ATOM 1457 O O . TYR A 1 185 ? -14.766 2.230 4.887 1.00 97.31 185 TYR A O 1
ATOM 1465 N N . PHE A 1 186 ? -15.047 4.107 6.074 1.00 96.81 186 PHE A N 1
ATOM 1466 C CA . PHE A 1 186 ? -15.099 3.415 7.361 1.00 96.81 186 PHE A CA 1
ATOM 1467 C C . PHE A 1 186 ? -16.413 2.659 7.568 1.00 96.81 186 PHE A C 1
ATOM 1469 O O . PHE A 1 186 ? -16.426 1.685 8.317 1.00 96.81 186 PHE A O 1
ATOM 1476 N N . ASP A 1 187 ? -17.487 3.047 6.876 1.00 96.19 187 ASP A N 1
ATOM 1477 C CA . ASP A 1 187 ? -18.698 2.232 6.761 1.00 96.19 187 ASP A CA 1
ATOM 1478 C C . ASP A 1 187 ? -18.488 1.049 5.796 1.00 96.19 187 ASP A C 1
ATOM 1480 O O . ASP A 1 187 ? -18.866 -0.078 6.117 1.00 96.19 187 ASP A O 1
ATOM 1484 N N . LEU A 1 188 ? -17.866 1.294 4.634 1.00 96.31 188 LEU A N 1
ATOM 1485 C CA . LEU A 1 188 ? -17.679 0.291 3.576 1.00 96.31 188 LEU A CA 1
ATOM 1486 C C . LEU A 1 188 ? -16.698 -0.822 3.979 1.00 96.31 188 LEU A C 1
ATOM 1488 O O . LEU A 1 188 ? -17.021 -2.002 3.871 1.00 96.31 188 LEU A O 1
ATOM 1492 N N . CYS A 1 189 ? -15.521 -0.447 4.481 1.00 97.00 189 CYS A N 1
ATOM 1493 C CA . CYS A 1 189 ? -14.411 -1.341 4.814 1.00 97.00 189 CYS A CA 1
ATOM 1494 C C . CYS A 1 189 ? -14.076 -1.278 6.311 1.00 97.00 189 CYS A C 1
ATOM 1496 O O . CYS A 1 189 ? -12.916 -1.152 6.710 1.00 97.00 189 CYS A O 1
ATOM 1498 N N . SER A 1 190 ? -15.098 -1.353 7.169 1.00 96.31 190 SER A N 1
ATOM 1499 C CA . SER A 1 190 ? -14.971 -1.197 8.631 1.00 96.31 190 SER A CA 1
ATOM 1500 C C . SER A 1 190 ? -13.977 -2.158 9.298 1.00 96.31 190 SER A C 1
ATOM 1502 O O . SER A 1 190 ? -13.375 -1.807 10.310 1.00 96.31 190 SER A O 1
ATOM 1504 N N . LYS A 1 191 ? -13.774 -3.350 8.726 1.00 96.44 191 LYS A N 1
ATOM 1505 C CA . LYS A 1 191 ? -12.906 -4.402 9.284 1.00 96.44 191 LYS A CA 1
ATOM 1506 C C . LYS A 1 191 ? -11.552 -4.540 8.598 1.00 96.44 191 LYS A C 1
ATOM 1508 O O . LYS A 1 191 ? -10.676 -5.184 9.159 1.00 96.44 191 LYS A O 1
ATOM 1513 N N . THR A 1 192 ? -11.378 -3.955 7.415 1.00 97.81 192 THR A N 1
ATOM 1514 C CA . THR A 1 192 ? -10.142 -4.085 6.633 1.00 97.81 192 THR A CA 1
ATOM 1515 C C . THR A 1 192 ? -8.981 -3.428 7.383 1.00 97.81 192 THR A C 1
ATOM 1517 O O . THR A 1 192 ? -9.052 -2.229 7.645 1.00 97.81 192 THR A O 1
ATOM 1520 N N . PRO A 1 193 ? -7.921 -4.148 7.763 1.00 97.88 193 PRO A N 1
ATOM 1521 C CA . PRO A 1 193 ? -6.697 -3.548 8.274 1.00 97.88 193 PRO A CA 1
ATOM 1522 C C . PRO A 1 193 ? -6.150 -2.466 7.343 1.00 97.88 193 PRO A C 1
ATOM 1524 O O . PRO A 1 193 ? -6.339 -2.529 6.127 1.00 97.88 193 PRO A O 1
ATOM 1527 N N . MET A 1 194 ? -5.432 -1.492 7.898 1.00 98.31 194 MET A N 1
ATOM 1528 C CA . MET A 1 194 ? -4.756 -0.474 7.094 1.00 98.31 194 MET A CA 1
ATOM 1529 C C . MET A 1 194 ? -3.272 -0.396 7.423 1.00 98.31 194 MET A C 1
ATOM 1531 O O . MET A 1 194 ? -2.899 -0.303 8.594 1.00 98.31 194 MET A O 1
ATOM 1535 N N . ILE A 1 195 ? -2.440 -0.395 6.383 1.00 98.25 195 ILE A N 1
ATOM 1536 C CA . ILE A 1 195 ? -1.001 -0.173 6.494 1.00 98.25 195 ILE A CA 1
ATOM 1537 C C . ILE A 1 195 ? -0.714 1.322 6.439 1.00 98.25 195 ILE A C 1
ATOM 1539 O O . ILE A 1 195 ? -1.109 2.015 5.499 1.00 98.25 195 ILE A O 1
ATOM 1543 N N . PHE A 1 196 ? 0.048 1.783 7.424 1.00 97.38 196 PHE A N 1
ATOM 1544 C CA . PHE A 1 196 ? 0.601 3.122 7.494 1.00 97.38 196 PHE A CA 1
ATOM 1545 C C . PHE A 1 196 ? 2.124 3.096 7.408 1.00 97.38 196 PHE A C 1
ATOM 1547 O O . PHE A 1 196 ? 2.795 2.220 7.962 1.00 97.38 196 PHE A O 1
ATOM 1554 N N . PHE A 1 197 ? 2.673 4.102 6.735 1.00 94.44 197 PHE A N 1
ATOM 1555 C CA . PHE A 1 197 ? 4.106 4.246 6.526 1.00 94.44 197 PHE A CA 1
ATOM 1556 C C . PHE A 1 197 ? 4.680 5.240 7.523 1.00 94.44 197 PHE A C 1
ATOM 1558 O O . PHE A 1 197 ? 4.336 6.423 7.521 1.00 94.44 197 PHE A O 1
ATOM 1565 N N . ASN A 1 198 ? 5.602 4.756 8.352 1.00 92.31 198 ASN A N 1
ATOM 1566 C CA . ASN A 1 198 ? 6.286 5.554 9.356 1.00 92.31 198 ASN A CA 1
ATOM 1567 C C . ASN A 1 198 ? 5.296 6.348 10.240 1.00 92.31 198 ASN A C 1
ATOM 1569 O O . ASN A 1 198 ? 4.375 5.744 10.777 1.00 92.31 198 ASN A O 1
ATOM 1573 N N . HIS A 1 199 ? 5.465 7.665 10.398 1.00 90.81 199 HIS A N 1
ATOM 1574 C CA . HIS A 1 199 ? 4.573 8.544 11.172 1.00 90.81 199 HIS A CA 1
ATOM 1575 C C . HIS A 1 199 ? 3.489 9.232 10.313 1.00 90.81 199 HIS A C 1
ATOM 1577 O O . HIS A 1 199 ? 2.712 10.038 10.823 1.00 90.81 199 HIS A O 1
ATOM 1583 N N . TYR A 1 200 ? 3.432 8.970 9.001 1.00 92.12 200 TYR A N 1
ATOM 1584 C CA . TYR A 1 200 ? 2.590 9.717 8.056 1.00 92.12 200 TYR A CA 1
ATOM 1585 C C . TYR A 1 200 ? 1.137 9.226 8.042 1.00 92.12 200 TYR A C 1
ATOM 1587 O O . TYR A 1 200 ? 0.605 8.791 7.021 1.00 92.12 200 TYR A O 1
ATOM 1595 N N . TRP A 1 201 ? 0.504 9.248 9.211 1.00 93.06 201 TRP A N 1
ATOM 1596 C CA . TRP A 1 201 ? -0.849 8.732 9.415 1.00 93.06 201 TRP A CA 1
ATOM 1597 C C . TRP A 1 201 ? -1.910 9.800 9.147 1.00 93.06 201 TRP A C 1
ATOM 1599 O O . TRP A 1 201 ? -3.078 9.475 8.978 1.00 93.06 201 TRP A O 1
ATOM 1609 N N . ASN A 1 202 ? -1.505 11.075 9.104 1.00 92.50 202 ASN A N 1
ATOM 1610 C CA . ASN A 1 202 ? -2.343 12.242 8.820 1.00 92.50 202 ASN A CA 1
ATOM 1611 C C . ASN A 1 202 ? -3.646 12.296 9.643 1.00 92.50 202 ASN A C 1
ATOM 1613 O O . ASN A 1 202 ? -4.675 12.740 9.144 1.00 92.50 202 ASN A O 1
ATOM 1617 N N . GLY A 1 203 ? -3.614 11.829 10.894 1.00 93.12 203 GLY A N 1
ATOM 1618 C CA . GLY A 1 203 ? -4.785 11.825 11.775 1.00 93.12 203 GLY A CA 1
ATOM 1619 C C . GLY A 1 203 ? -5.852 10.779 11.425 1.00 93.12 203 GLY A C 1
ATOM 1620 O O . GLY A 1 203 ? -6.912 10.771 12.046 1.00 93.12 203 GLY A O 1
ATOM 1621 N N . VAL A 1 204 ? -5.614 9.903 10.440 1.00 95.31 204 VAL A N 1
ATOM 1622 C CA . VAL A 1 204 ? -6.606 8.923 9.968 1.00 95.31 204 VAL A CA 1
ATOM 1623 C C . VAL A 1 204 ? -7.011 7.965 11.088 1.00 95.31 204 VAL A C 1
ATOM 1625 O O . VAL A 1 204 ? -8.198 7.715 11.285 1.00 95.31 204 VAL A O 1
ATOM 1628 N N . SER A 1 205 ? -6.037 7.458 11.844 1.00 93.69 205 SER A N 1
ATOM 1629 C CA . SER A 1 205 ? -6.279 6.513 12.943 1.00 93.69 205 SER A CA 1
ATOM 1630 C C . SER A 1 205 ? -6.862 7.168 14.202 1.00 93.69 205 SER A C 1
ATOM 1632 O O . SER A 1 205 ? -7.358 6.490 15.097 1.00 93.69 205 SER A O 1
ATOM 1634 N N . GLU A 1 206 ? -6.738 8.489 14.300 1.00 93.69 206 GLU A N 1
ATOM 1635 C CA . GLU A 1 206 ? -7.226 9.337 15.384 1.00 93.69 206 GLU A CA 1
ATOM 1636 C C . GLU A 1 206 ? -8.631 9.875 15.095 1.00 93.69 206 GLU A C 1
ATOM 1638 O O . GLU A 1 206 ? -9.290 10.405 15.990 1.00 93.69 206 GLU A O 1
ATOM 1643 N N . SER A 1 207 ? -9.087 9.753 13.847 1.00 93.56 207 SER A N 1
ATOM 1644 C CA . SER A 1 207 ? -10.410 10.184 13.424 1.00 93.56 207 SER A CA 1
ATOM 1645 C C . SER A 1 207 ? -11.494 9.513 14.274 1.00 93.56 207 SER A C 1
ATOM 1647 O O . SER A 1 207 ? -11.465 8.294 14.446 1.00 93.56 207 SER A O 1
ATOM 1649 N N . PRO A 1 208 ? -12.533 10.248 14.718 1.00 94.00 208 PRO A N 1
ATOM 1650 C CA . PRO A 1 208 ? -13.701 9.651 15.371 1.00 94.00 208 PRO A CA 1
ATOM 1651 C C . PRO A 1 208 ? -14.430 8.616 14.502 1.00 94.00 208 PRO A C 1
ATOM 1653 O O . PRO A 1 208 ? -15.248 7.850 15.007 1.00 94.00 208 PRO A O 1
ATOM 1656 N N . ARG A 1 209 ? -14.170 8.617 13.186 1.00 94.44 209 ARG A N 1
ATOM 1657 C CA . ARG A 1 209 ? -14.700 7.633 12.237 1.00 94.44 209 ARG A CA 1
ATOM 1658 C C . ARG A 1 209 ? -13.916 6.323 12.223 1.00 94.44 209 ARG A C 1
ATOM 1660 O O . ARG A 1 209 ? -14.448 5.339 11.720 1.00 94.44 209 ARG A O 1
ATOM 1667 N N . TRP A 1 210 ? -12.698 6.286 12.768 1.00 95.94 210 TRP A N 1
ATOM 1668 C CA . TRP A 1 210 ? -11.907 5.063 12.849 1.00 95.94 210 TRP A CA 1
ATOM 1669 C C . TRP A 1 210 ? -12.617 4.035 13.748 1.00 95.94 210 TRP A C 1
ATOM 1671 O O . TRP A 1 210 ? -12.838 4.308 14.933 1.00 95.94 210 TRP A O 1
ATOM 1681 N N . PRO A 1 211 ? -12.999 2.851 13.233 1.00 95.75 211 PRO A N 1
ATOM 1682 C CA . PRO A 1 211 ? -13.659 1.843 14.052 1.00 95.75 211 PRO A CA 1
ATOM 1683 C C . PRO A 1 211 ? -12.725 1.336 15.155 1.00 95.75 211 PRO A C 1
ATOM 1685 O O . PRO A 1 211 ? -11.554 1.057 14.905 1.00 95.75 211 PRO A O 1
ATOM 1688 N N . LYS A 1 212 ? -13.255 1.178 16.375 1.00 91.12 212 LYS A N 1
ATOM 1689 C CA . LYS A 1 212 ? -12.468 0.806 17.570 1.00 91.12 212 LYS A CA 1
ATOM 1690 C C . LYS A 1 212 ? -11.641 -0.469 17.388 1.00 91.12 212 LYS A C 1
ATOM 1692 O O . LYS A 1 212 ? -10.521 -0.532 17.879 1.00 91.12 212 LYS A O 1
ATOM 1697 N N . ASP A 1 213 ? -12.192 -1.436 16.659 1.00 91.31 213 ASP A N 1
ATOM 1698 C CA . ASP A 1 213 ? -11.586 -2.752 16.449 1.00 91.31 213 ASP A CA 1
ATOM 1699 C C . ASP A 1 213 ? -10.940 -2.900 15.058 1.00 91.31 213 ASP A C 1
ATOM 1701 O O . ASP A 1 213 ? -10.558 -4.006 14.677 1.00 91.31 213 ASP A O 1
ATOM 1705 N N . LYS A 1 214 ? -10.831 -1.817 14.266 1.00 95.88 214 LYS A N 1
ATOM 1706 C CA . LYS A 1 214 ? -10.178 -1.860 12.945 1.00 95.88 214 LYS A CA 1
ATOM 1707 C C . LYS A 1 214 ? -8.658 -1.978 13.129 1.00 95.88 214 LYS A C 1
ATOM 1709 O O . LYS A 1 214 ? -8.074 -1.068 13.729 1.00 95.88 214 LYS A O 1
ATOM 1714 N N . PRO A 1 215 ? -8.007 -3.035 12.602 1.00 96.62 215 PRO A N 1
ATOM 1715 C CA . PRO A 1 215 ? -6.582 -3.240 12.830 1.00 96.62 215 PRO A CA 1
ATOM 1716 C C . PRO A 1 215 ? -5.700 -2.196 12.139 1.00 96.62 215 PRO A C 1
ATOM 1718 O O . PRO A 1 215 ? -5.994 -1.732 11.033 1.00 96.62 215 PRO A O 1
ATOM 1721 N N . LEU A 1 216 ? -4.586 -1.859 12.783 1.00 96.94 216 LEU A N 1
ATOM 1722 C CA . LEU A 1 216 ? -3.626 -0.859 12.322 1.00 96.94 216 LEU A CA 1
ATOM 1723 C C . LEU A 1 216 ? -2.252 -1.505 12.158 1.00 96.94 216 LEU A C 1
ATOM 1725 O O . LEU A 1 216 ? -1.676 -2.019 13.118 1.00 96.94 216 LEU A O 1
ATOM 1729 N N . PHE A 1 217 ? -1.724 -1.490 10.936 1.00 97.94 217 PHE A N 1
ATOM 1730 C CA . PHE A 1 217 ? -0.414 -2.047 10.611 1.00 97.94 217 PHE A CA 1
ATOM 1731 C C . PHE A 1 217 ? 0.584 -0.914 10.361 1.00 97.94 217 PHE A C 1
ATOM 1733 O O . PHE A 1 217 ? 0.281 0.054 9.666 1.00 97.94 217 PHE A O 1
ATOM 1740 N N . LEU A 1 218 ? 1.793 -1.035 10.904 1.00 97.25 218 LEU A N 1
ATOM 1741 C CA . LEU A 1 218 ? 2.867 -0.058 10.729 1.00 97.25 218 LEU A CA 1
ATOM 1742 C C . LEU A 1 218 ? 4.009 -0.664 9.920 1.00 97.25 218 LEU A C 1
ATOM 1744 O O . LEU A 1 218 ? 4.598 -1.659 10.333 1.00 97.25 218 LEU A O 1
ATOM 1748 N N . MET A 1 219 ? 4.397 -0.012 8.826 1.00 95.38 219 MET A N 1
ATOM 1749 C CA . MET A 1 219 ? 5.708 -0.210 8.214 1.00 95.38 219 MET A CA 1
ATOM 1750 C C . MET A 1 219 ? 6.655 0.909 8.681 1.00 95.38 219 MET A C 1
ATOM 1752 O O . MET A 1 219 ? 6.533 2.048 8.218 1.00 95.38 219 MET A O 1
ATOM 1756 N N . PRO A 1 220 ? 7.588 0.640 9.610 1.00 92.75 220 PRO A N 1
ATOM 1757 C CA . PRO A 1 220 ? 8.418 1.680 10.191 1.00 92.75 220 PRO A CA 1
ATOM 1758 C C . PRO A 1 220 ? 9.618 2.012 9.300 1.00 92.75 220 PRO A C 1
ATOM 1760 O O . PRO A 1 220 ? 10.196 1.143 8.645 1.00 92.75 220 PRO A O 1
ATOM 1763 N N . ASN A 1 221 ? 10.064 3.266 9.360 1.00 85.88 221 ASN A N 1
ATOM 1764 C CA . ASN A 1 221 ? 11.408 3.648 8.945 1.00 85.88 221 ASN A CA 1
ATOM 1765 C C . ASN A 1 221 ? 12.245 3.880 10.209 1.00 85.88 221 ASN A C 1
ATOM 1767 O O . ASN A 1 221 ? 12.272 4.977 10.762 1.00 85.88 221 ASN A O 1
ATOM 1771 N N . ILE A 1 222 ? 12.916 2.822 10.672 1.00 76.06 222 ILE A N 1
ATOM 1772 C CA . ILE A 1 222 ? 13.629 2.792 11.963 1.00 76.06 222 ILE A CA 1
ATOM 1773 C C . ILE A 1 222 ? 14.817 3.767 12.063 1.00 76.06 222 ILE A C 1
ATOM 1775 O O . ILE A 1 222 ? 15.435 3.871 13.118 1.00 76.06 222 ILE A O 1
ATOM 1779 N N . GLU A 1 223 ? 15.177 4.438 10.968 1.00 67.44 223 GLU A N 1
ATOM 1780 C CA . GLU A 1 223 ? 16.247 5.439 10.930 1.00 67.44 223 GLU A CA 1
ATOM 1781 C C . GLU A 1 223 ? 15.750 6.852 11.276 1.00 67.44 223 GLU A C 1
ATOM 1783 O O . GLU A 1 223 ? 16.569 7.754 11.435 1.00 67.44 223 GLU A O 1
ATOM 1788 N N . MET A 1 224 ? 14.431 7.072 11.370 1.00 68.50 224 MET A N 1
ATOM 1789 C CA . MET A 1 224 ? 13.846 8.389 11.644 1.00 68.50 224 MET A CA 1
ATOM 1790 C C . MET A 1 224 ? 13.288 8.467 13.067 1.00 68.50 224 MET A C 1
ATOM 1792 O O . MET A 1 224 ? 12.570 7.580 13.523 1.00 68.50 224 MET A O 1
ATOM 1796 N N . PHE A 1 225 ? 13.600 9.561 13.762 1.00 74.81 225 PHE A N 1
ATOM 1797 C CA . PHE A 1 225 ? 13.248 9.786 15.172 1.00 74.81 225 PHE A CA 1
ATOM 1798 C C . PHE A 1 225 ? 11.765 10.133 15.404 1.00 74.81 225 PHE A C 1
ATOM 1800 O O . PHE A 1 225 ? 11.333 10.257 16.544 1.00 74.81 225 PHE A O 1
ATOM 1807 N N . GLU A 1 226 ? 10.986 10.317 14.337 1.00 82.56 226 GLU A N 1
ATOM 1808 C CA . GLU A 1 226 ? 9.584 10.754 14.401 1.00 82.56 226 GLU A CA 1
ATOM 1809 C C . GLU A 1 226 ? 8.628 9.641 14.862 1.00 82.56 226 GLU A C 1
ATOM 1811 O O . GLU A 1 226 ? 7.513 9.924 15.302 1.00 82.56 226 GLU A O 1
ATOM 1816 N N . LEU A 1 227 ? 9.053 8.374 14.798 1.00 87.81 227 LEU A N 1
ATOM 1817 C CA . LEU A 1 227 ? 8.309 7.275 15.407 1.00 87.81 227 LEU A CA 1
ATOM 1818 C C . LEU A 1 227 ? 8.508 7.271 16.923 1.00 87.81 227 LEU A C 1
ATOM 1820 O O . LEU A 1 227 ? 9.614 7.104 17.430 1.00 87.81 227 LEU A O 1
ATOM 1824 N N . THR A 1 228 ? 7.400 7.396 17.644 1.00 90.31 228 THR A N 1
ATOM 1825 C CA . THR A 1 228 ? 7.361 7.373 19.112 1.00 90.31 228 THR A CA 1
ATOM 1826 C C . THR A 1 228 ? 6.851 6.033 19.642 1.00 90.31 228 THR A C 1
ATOM 1828 O O . THR A 1 228 ? 6.212 5.271 18.915 1.00 90.31 228 THR A O 1
ATOM 1831 N N . ALA A 1 229 ? 7.054 5.768 20.938 1.00 91.81 229 ALA A N 1
ATOM 1832 C CA . ALA A 1 229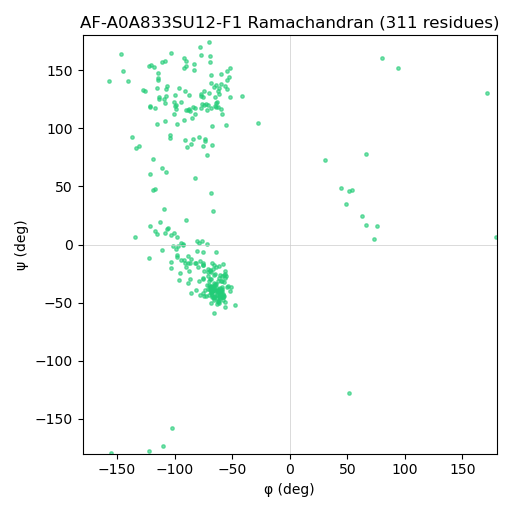 ? 6.501 4.594 21.623 1.00 91.81 229 ALA A CA 1
ATOM 1833 C C . ALA A 1 229 ? 4.985 4.437 21.402 1.00 91.81 229 ALA A C 1
ATOM 1835 O O . ALA A 1 229 ? 4.497 3.330 21.193 1.00 91.81 229 ALA A O 1
ATOM 1836 N N . THR A 1 230 ? 4.249 5.552 21.355 1.00 91.69 230 THR A N 1
ATOM 1837 C CA . THR A 1 230 ? 2.805 5.571 21.094 1.00 91.69 230 THR A CA 1
ATOM 1838 C C . THR A 1 230 ? 2.437 4.947 19.749 1.00 91.69 230 THR A C 1
ATOM 1840 O O . THR A 1 230 ? 1.412 4.278 19.663 1.00 91.69 230 THR A O 1
ATOM 1843 N N . HIS A 1 231 ? 3.255 5.122 18.707 1.00 93.56 231 HIS A N 1
ATOM 1844 C CA . HIS A 1 231 ? 2.991 4.494 17.410 1.00 93.56 231 HIS A CA 1
ATOM 1845 C C . HIS A 1 231 ? 3.089 2.970 17.522 1.00 93.56 231 HIS A C 1
ATOM 1847 O O . HIS A 1 231 ? 2.189 2.259 17.086 1.00 93.56 231 HIS A O 1
ATOM 1853 N N . TYR A 1 232 ? 4.142 2.475 18.173 1.00 94.69 232 TYR A N 1
ATOM 1854 C CA . TYR A 1 232 ? 4.359 1.045 18.374 1.00 94.69 232 TYR A CA 1
ATOM 1855 C C . TYR A 1 232 ? 3.313 0.419 19.314 1.00 94.69 232 TYR A C 1
ATOM 1857 O O . TYR A 1 232 ? 2.775 -0.643 19.036 1.00 94.69 232 TYR A O 1
ATOM 1865 N N . TRP A 1 233 ? 2.910 1.084 20.394 1.00 95.25 233 TRP A N 1
ATOM 1866 C CA . TRP A 1 233 ? 1.886 0.525 21.285 1.00 95.25 233 TRP A CA 1
ATOM 1867 C C . TRP A 1 233 ? 0.467 0.509 20.700 1.00 95.25 233 TRP A C 1
ATOM 1869 O O . TRP A 1 233 ? -0.372 -0.247 21.189 1.00 95.25 233 TRP A O 1
ATOM 1879 N N . ARG A 1 234 ? 0.172 1.335 19.685 1.00 93.75 234 ARG A N 1
ATOM 1880 C CA . ARG A 1 234 ? -1.173 1.439 19.088 1.00 93.75 234 ARG A CA 1
ATOM 1881 C C . ARG A 1 234 ? -1.435 0.446 17.961 1.00 93.75 234 ARG A C 1
ATOM 1883 O O . ARG A 1 234 ? -2.600 0.169 17.685 1.00 93.75 234 ARG A O 1
ATOM 1890 N N . VAL A 1 235 ? -0.399 -0.072 17.312 1.00 96.69 235 VAL A N 1
ATOM 1891 C CA . VAL A 1 235 ? -0.560 -0.975 16.164 1.00 96.69 235 VAL A CA 1
ATOM 1892 C C . VAL A 1 235 ? -0.940 -2.388 16.610 1.00 96.69 235 VAL A C 1
ATOM 1894 O O . VAL A 1 235 ? -0.774 -2.745 17.771 1.00 96.69 235 VAL A O 1
ATOM 1897 N N . ASP A 1 236 ? -1.442 -3.196 15.684 1.00 97.31 236 ASP A N 1
ATOM 1898 C CA . ASP A 1 236 ? -1.610 -4.647 15.850 1.00 97.31 236 ASP A CA 1
ATOM 1899 C C . ASP A 1 236 ? -0.420 -5.407 15.251 1.00 97.31 236 ASP A C 1
ATOM 1901 O O . ASP A 1 236 ? -0.039 -6.480 15.723 1.00 97.31 236 ASP A O 1
ATOM 1905 N N . VAL A 1 237 ? 0.185 -4.835 14.204 1.00 97.81 237 VAL A N 1
ATOM 1906 C CA . VAL A 1 237 ? 1.264 -5.458 13.435 1.00 97.81 237 VAL A CA 1
ATOM 1907 C C . VAL A 1 237 ? 2.338 -4.439 13.060 1.00 97.81 237 VAL A C 1
ATOM 1909 O O . VAL A 1 237 ? 2.031 -3.317 12.655 1.00 97.81 237 VAL A O 1
ATOM 1912 N N . VAL A 1 238 ? 3.605 -4.856 13.126 1.00 97.44 238 VAL A N 1
ATOM 1913 C CA . VAL A 1 238 ? 4.751 -4.138 12.556 1.00 97.44 238 VAL A CA 1
ATOM 1914 C C . VAL A 1 238 ? 5.362 -4.939 11.405 1.00 97.44 238 VAL A C 1
ATOM 1916 O O . VAL A 1 238 ? 5.731 -6.099 11.571 1.00 97.44 238 VAL A O 1
ATOM 1919 N N . LEU A 1 239 ? 5.507 -4.301 10.245 1.00 96.31 239 LEU A N 1
ATOM 1920 C CA . LEU A 1 239 ? 6.038 -4.874 9.009 1.00 96.31 239 LEU A CA 1
ATOM 1921 C C . LEU A 1 239 ? 7.472 -4.382 8.768 1.00 96.31 239 LEU A C 1
ATOM 1923 O O . LEU A 1 239 ? 7.700 -3.309 8.207 1.00 96.31 239 LEU A O 1
ATOM 1927 N N . CYS A 1 240 ? 8.454 -5.166 9.202 1.00 93.69 240 CYS A N 1
ATOM 1928 C CA . CYS A 1 240 ? 9.869 -4.834 9.104 1.00 93.69 240 CYS A CA 1
ATOM 1929 C C . CYS A 1 240 ? 10.479 -5.285 7.772 1.00 93.69 240 CYS A C 1
ATOM 1931 O O . CYS A 1 240 ? 10.622 -6.477 7.511 1.00 93.69 240 CYS A O 1
ATOM 1933 N N . LYS A 1 241 ? 10.939 -4.322 6.963 1.00 90.19 241 LYS A N 1
ATOM 1934 C CA . LYS A 1 241 ? 11.610 -4.589 5.676 1.00 90.19 241 LYS A CA 1
ATOM 1935 C C . LYS A 1 241 ? 12.997 -5.227 5.831 1.00 90.19 241 LYS A C 1
ATOM 1937 O O . LYS A 1 241 ? 13.437 -5.970 4.959 1.00 90.19 241 LYS A O 1
ATOM 1942 N N . THR A 1 242 ? 13.704 -4.938 6.926 1.00 89.00 242 THR A N 1
ATOM 1943 C CA . THR A 1 242 ? 15.073 -5.418 7.183 1.00 89.00 242 THR A CA 1
ATOM 1944 C C . THR A 1 242 ? 15.135 -6.296 8.429 1.00 89.00 242 THR A C 1
ATOM 1946 O O . THR A 1 242 ? 14.353 -6.113 9.363 1.00 89.00 242 THR A O 1
ATOM 1949 N N . HIS A 1 243 ? 16.106 -7.211 8.476 1.00 90.25 243 HIS A N 1
ATOM 1950 C CA . HIS A 1 243 ? 16.349 -8.041 9.662 1.00 90.25 243 HIS A CA 1
ATOM 1951 C C . HIS A 1 243 ? 16.687 -7.181 10.889 1.00 90.25 243 HIS A C 1
ATOM 1953 O O . HIS A 1 243 ? 16.166 -7.394 11.974 1.00 90.25 243 HIS A O 1
ATOM 1959 N N . VAL A 1 244 ? 17.470 -6.114 10.690 1.00 91.06 244 VAL A N 1
ATOM 1960 C CA . VAL A 1 244 ? 17.811 -5.159 11.755 1.00 91.06 244 VAL A CA 1
ATOM 1961 C C . VAL A 1 244 ? 16.564 -4.478 12.334 1.00 91.06 244 VAL A C 1
ATOM 1963 O O . VAL A 1 244 ? 16.505 -4.255 13.540 1.00 91.06 244 VAL A O 1
ATOM 1966 N N . CYS A 1 245 ? 15.560 -4.156 11.509 1.00 92.69 245 CYS A N 1
ATOM 1967 C CA . CYS A 1 245 ? 14.267 -3.674 12.006 1.00 92.69 245 CYS A CA 1
ATOM 1968 C C . CYS A 1 245 ? 13.592 -4.725 12.875 1.00 92.69 245 CYS A C 1
ATOM 1970 O O . CYS A 1 245 ? 13.195 -4.411 13.994 1.00 92.69 245 CYS A O 1
ATOM 1972 N N . TYR A 1 246 ? 13.498 -5.957 12.371 1.00 95.25 246 TYR A N 1
ATOM 1973 C CA . TYR A 1 246 ? 12.840 -7.052 13.071 1.00 95.25 246 TYR A CA 1
ATOM 1974 C C . TYR A 1 246 ? 13.456 -7.277 14.457 1.00 95.25 246 TYR A C 1
ATOM 1976 O O . TYR A 1 246 ? 12.732 -7.249 15.452 1.00 95.25 246 TYR A O 1
ATOM 1984 N N . ASP A 1 247 ? 14.784 -7.379 14.538 1.00 95.12 247 ASP A N 1
ATOM 1985 C CA . ASP A 1 247 ? 15.499 -7.586 15.800 1.00 95.12 247 ASP A CA 1
ATOM 1986 C C . ASP A 1 247 ? 15.273 -6.430 16.776 1.00 95.12 247 ASP A C 1
ATOM 1988 O O . ASP A 1 247 ? 14.936 -6.640 17.941 1.00 95.12 247 ASP A O 1
ATOM 1992 N N . ARG A 1 248 ? 15.435 -5.187 16.302 1.00 94.19 248 ARG A N 1
ATOM 1993 C CA . ARG A 1 248 ? 15.323 -3.993 17.150 1.00 94.19 248 ARG A CA 1
ATOM 1994 C C . ARG A 1 248 ? 13.909 -3.791 17.671 1.00 94.19 248 ARG A C 1
ATOM 1996 O O . ARG A 1 248 ? 13.747 -3.497 18.849 1.00 94.19 248 ARG A O 1
ATOM 2003 N N . VAL A 1 249 ? 12.898 -3.945 16.818 1.00 94.94 249 VAL A N 1
ATOM 2004 C CA . VAL A 1 249 ? 11.494 -3.761 17.205 1.00 94.94 249 VAL A CA 1
ATOM 2005 C C . VAL A 1 249 ? 11.040 -4.888 18.131 1.00 94.94 249 VAL A C 1
ATOM 2007 O O . VAL A 1 249 ? 10.412 -4.616 19.152 1.00 94.94 249 VAL A O 1
ATOM 2010 N N . THR A 1 250 ? 11.397 -6.139 17.831 1.00 96.19 250 THR A N 1
ATOM 2011 C CA . THR A 1 250 ? 11.072 -7.284 18.699 1.00 96.19 250 THR A CA 1
ATOM 2012 C C . THR A 1 250 ? 11.705 -7.114 20.077 1.00 96.19 250 THR A C 1
ATOM 2014 O O . THR A 1 250 ? 11.026 -7.243 21.097 1.00 96.19 250 THR A O 1
ATOM 2017 N N . ARG A 1 251 ? 12.987 -6.729 20.119 1.00 95.81 251 ARG A N 1
ATOM 2018 C CA . ARG A 1 251 ? 13.679 -6.404 21.367 1.00 95.81 251 ARG A CA 1
ATOM 2019 C C . ARG A 1 251 ? 13.005 -5.248 22.105 1.00 95.81 251 ARG A C 1
ATOM 2021 O O . ARG A 1 251 ? 12.762 -5.361 23.303 1.00 95.81 251 ARG A O 1
ATOM 2028 N N . TRP A 1 252 ? 12.640 -4.176 21.404 1.00 95.12 252 TRP A N 1
ATOM 2029 C CA . TRP A 1 252 ? 11.956 -3.037 22.011 1.00 95.12 252 TRP A CA 1
ATOM 2030 C C . TRP A 1 252 ? 10.643 -3.451 22.693 1.00 95.12 252 TRP A C 1
ATOM 2032 O O . TRP A 1 252 ? 10.436 -3.080 23.846 1.00 95.12 252 TRP A O 1
ATOM 2042 N N . TYR A 1 253 ? 9.805 -4.281 22.055 1.00 97.12 253 TYR A N 1
ATOM 2043 C CA . TYR A 1 253 ? 8.586 -4.809 22.689 1.00 97.12 253 TYR A CA 1
ATOM 2044 C C . TYR A 1 253 ? 8.877 -5.730 23.877 1.00 97.12 253 TYR A C 1
ATOM 2046 O O . TYR A 1 253 ? 8.118 -5.714 24.845 1.00 97.12 253 TYR A O 1
ATOM 2054 N N . SER A 1 254 ? 9.964 -6.508 23.835 1.00 95.94 254 SER A N 1
ATOM 2055 C CA . SER A 1 254 ? 10.366 -7.346 24.974 1.00 95.94 254 SER A CA 1
ATOM 2056 C C . SER A 1 254 ? 10.780 -6.516 26.196 1.00 95.94 254 SER A C 1
ATOM 2058 O O . SER A 1 254 ? 10.507 -6.909 27.326 1.00 95.94 254 SER A O 1
ATOM 2060 N N . GLU A 1 255 ? 11.381 -5.344 25.971 1.00 96.62 255 GLU A N 1
ATOM 2061 C CA . GLU A 1 255 ? 11.868 -4.446 27.025 1.00 96.62 255 GLU A CA 1
ATOM 2062 C C . GLU A 1 255 ? 10.790 -3.458 27.516 1.00 96.62 255 GLU A C 1
ATOM 2064 O O . GLU A 1 255 ? 10.774 -3.105 28.692 1.00 96.62 255 GLU A O 1
ATOM 2069 N N . ASN A 1 256 ? 9.884 -3.008 26.638 1.00 96.12 256 ASN A N 1
ATOM 2070 C CA . ASN A 1 256 ? 8.927 -1.920 26.914 1.00 96.12 256 ASN A CA 1
ATOM 2071 C C . ASN A 1 256 ? 7.467 -2.395 27.013 1.00 96.12 256 ASN A C 1
ATOM 2073 O O . ASN A 1 256 ? 6.575 -1.601 27.315 1.00 96.12 256 ASN A O 1
ATOM 2077 N N . GLY A 1 257 ? 7.211 -3.677 26.755 1.00 94.94 257 GLY A N 1
ATOM 2078 C CA . GLY A 1 257 ? 5.877 -4.263 26.741 1.00 94.94 257 GLY A CA 1
ATOM 2079 C C . GLY A 1 257 ? 5.105 -4.010 25.443 1.00 94.94 257 GLY A C 1
ATOM 2080 O O . GLY A 1 257 ? 5.392 -3.100 24.664 1.00 94.94 257 GLY A O 1
ATOM 2081 N N . SER A 1 258 ? 4.085 -4.842 25.225 1.00 93.12 258 SER A N 1
ATOM 2082 C CA . SER A 1 258 ? 3.245 -4.843 24.025 1.00 93.12 258 SER A CA 1
ATOM 2083 C C . SER A 1 258 ? 1.760 -4.858 24.419 1.00 93.12 258 SER A C 1
ATOM 2085 O O . SER A 1 258 ? 1.160 -5.930 24.512 1.00 93.12 258 SER A O 1
ATOM 2087 N N . PRO A 1 259 ? 1.148 -3.685 24.691 1.00 91.94 259 PRO A N 1
ATOM 2088 C CA . PRO A 1 259 ? -0.209 -3.593 25.242 1.00 91.94 259 PRO A CA 1
ATOM 2089 C C . PRO A 1 259 ? -1.287 -4.249 24.373 1.00 91.94 259 PRO A C 1
ATOM 2091 O O . PRO A 1 259 ? -2.309 -4.690 24.888 1.00 91.94 259 PRO A O 1
ATOM 2094 N N . ARG A 1 260 ? -1.056 -4.322 23.057 1.00 92.31 260 ARG A N 1
ATOM 2095 C CA . ARG A 1 260 ? -1.972 -4.927 22.080 1.00 92.31 260 ARG A CA 1
ATOM 2096 C C . ARG A 1 260 ? -1.497 -6.289 21.563 1.00 92.31 260 ARG A C 1
ATOM 2098 O O . ARG A 1 260 ? -2.027 -6.770 20.571 1.00 92.31 260 ARG A O 1
ATOM 2105 N N . ASN A 1 261 ? -0.513 -6.915 22.222 1.00 94.25 261 ASN A N 1
ATOM 2106 C CA . ASN A 1 261 ? 0.103 -8.173 21.776 1.00 94.25 261 ASN A CA 1
ATOM 2107 C C . ASN A 1 261 ? 0.576 -8.106 20.308 1.00 94.25 261 ASN A C 1
ATOM 2109 O O . ASN A 1 261 ? 0.307 -8.996 19.498 1.00 94.25 261 ASN A O 1
ATOM 2113 N N . VAL A 1 262 ? 1.256 -7.004 19.983 1.00 96.75 262 VAL A N 1
ATOM 2114 C CA . VAL A 1 262 ? 1.722 -6.661 18.640 1.00 96.75 262 VAL A CA 1
ATOM 2115 C C . VAL A 1 262 ? 2.563 -7.780 18.042 1.00 96.75 262 VAL A C 1
ATOM 2117 O O . VAL A 1 262 ? 3.486 -8.288 18.683 1.00 96.75 262 VAL A O 1
ATOM 2120 N N . LYS A 1 263 ? 2.281 -8.116 16.782 1.00 97.38 263 LYS A N 1
ATOM 2121 C CA . LYS A 1 263 ? 3.083 -9.055 15.993 1.00 97.38 263 LYS A CA 1
ATOM 2122 C C . LYS A 1 263 ? 4.080 -8.306 15.119 1.00 97.38 263 LYS A C 1
ATOM 2124 O O . LYS A 1 263 ? 3.731 -7.328 14.467 1.00 97.38 263 LYS A O 1
ATOM 2129 N N . VAL A 1 264 ? 5.325 -8.766 15.094 1.00 96.38 264 VAL A N 1
ATOM 2130 C CA . VAL A 1 264 ? 6.374 -8.204 14.236 1.00 96.38 264 VAL A CA 1
ATOM 2131 C C . VAL A 1 264 ? 6.664 -9.221 13.143 1.00 96.38 264 VAL A C 1
ATOM 2133 O O . VAL A 1 264 ? 6.960 -10.372 13.447 1.00 96.38 264 VAL A O 1
ATOM 2136 N N . PHE A 1 265 ? 6.582 -8.809 11.882 1.00 95.56 265 PHE A N 1
ATOM 2137 C CA . PHE A 1 265 ? 6.916 -9.657 10.740 1.00 95.56 265 PHE A CA 1
ATOM 2138 C C . PHE A 1 265 ? 8.121 -9.098 10.004 1.00 95.56 265 PHE A C 1
ATOM 2140 O O . PHE A 1 265 ? 8.192 -7.903 9.715 1.00 95.56 265 PHE A O 1
ATOM 2147 N N . TYR A 1 266 ? 9.057 -9.977 9.661 1.00 93.00 266 TYR A N 1
ATOM 2148 C CA . TYR A 1 266 ? 10.097 -9.671 8.692 1.00 93.00 266 TYR A CA 1
ATOM 2149 C C . TYR A 1 266 ? 9.545 -9.928 7.287 1.00 93.00 266 TYR A C 1
ATOM 2151 O O . TYR A 1 266 ? 9.313 -11.073 6.913 1.00 93.00 266 TYR A O 1
ATOM 2159 N N . THR A 1 267 ? 9.295 -8.866 6.522 1.00 88.25 267 THR A N 1
ATOM 2160 C CA . THR A 1 267 ? 8.586 -8.964 5.234 1.00 88.25 267 THR A CA 1
ATOM 2161 C C . THR A 1 267 ? 9.504 -9.159 4.036 1.00 88.25 267 THR A C 1
ATOM 2163 O O . THR A 1 267 ? 9.014 -9.536 2.980 1.00 88.25 267 THR A O 1
ATOM 2166 N N . LYS A 1 268 ? 10.812 -8.899 4.193 1.00 82.06 268 LYS A N 1
ATOM 2167 C CA . LYS A 1 268 ? 11.870 -9.053 3.175 1.00 82.06 268 LYS A CA 1
ATOM 2168 C C . LYS A 1 268 ? 11.368 -8.837 1.741 1.00 82.06 268 LYS A C 1
ATOM 2170 O O . LYS A 1 268 ? 11.278 -9.779 0.957 1.00 82.06 268 LYS A O 1
ATOM 2175 N N . HIS A 1 269 ? 11.083 -7.592 1.376 1.00 75.81 269 HIS A N 1
ATOM 2176 C CA . HIS A 1 269 ? 10.733 -7.267 -0.005 1.00 75.81 269 HIS A CA 1
ATOM 2177 C C . HIS A 1 269 ? 11.783 -6.376 -0.667 1.00 75.81 269 HIS A C 1
ATOM 2179 O O . HIS A 1 269 ? 12.384 -5.488 -0.052 1.00 75.81 269 HIS A O 1
ATOM 2185 N N . THR A 1 270 ? 12.017 -6.671 -1.942 1.00 66.56 270 THR A N 1
ATOM 2186 C CA . THR A 1 270 ? 12.686 -5.800 -2.903 1.00 66.56 270 THR A CA 1
ATOM 2187 C C . THR A 1 270 ? 11.668 -5.419 -3.964 1.00 66.56 270 THR A C 1
ATOM 2189 O O . THR A 1 270 ? 10.759 -6.182 -4.286 1.00 66.56 270 THR A O 1
ATOM 2192 N N . SER A 1 271 ? 11.822 -4.224 -4.489 1.00 67.62 271 SER A N 1
ATOM 2193 C CA . SER A 1 271 ? 10.832 -3.522 -5.288 1.00 67.62 271 SER A CA 1
ATOM 2194 C C . SER A 1 271 ? 11.144 -3.580 -6.792 1.00 67.62 271 SER A C 1
ATOM 2196 O O . SER A 1 271 ? 11.852 -4.476 -7.252 1.00 67.62 271 SER A O 1
ATOM 2198 N N . SER A 1 272 ? 10.593 -2.627 -7.555 1.00 78.69 272 SER A N 1
ATOM 2199 C CA . SER A 1 272 ? 10.760 -2.445 -9.001 1.00 78.69 272 SER A CA 1
ATOM 2200 C C . SER A 1 272 ? 12.199 -2.652 -9.498 1.00 78.69 272 SER A C 1
ATOM 2202 O O . SER A 1 272 ? 13.131 -1.986 -9.040 1.00 78.69 272 SER A O 1
ATOM 2204 N N . ASP A 1 273 ? 12.371 -3.509 -10.506 1.00 87.25 273 ASP A N 1
ATOM 2205 C CA . ASP A 1 273 ? 13.632 -3.668 -11.234 1.00 87.25 273 ASP A CA 1
ATOM 2206 C C . ASP A 1 273 ? 13.718 -2.606 -12.339 1.00 87.25 273 ASP A C 1
ATOM 2208 O O . ASP A 1 273 ? 13.248 -2.798 -13.461 1.00 87.25 273 ASP A O 1
ATOM 2212 N N . GLN A 1 274 ? 14.295 -1.451 -12.002 1.00 86.00 274 GLN A N 1
ATOM 2213 C CA . GLN A 1 274 ? 14.388 -0.298 -12.907 1.00 86.00 274 GLN A CA 1
ATOM 2214 C C . GLN A 1 274 ? 15.221 -0.592 -14.165 1.00 86.00 274 GLN A C 1
ATOM 2216 O O . GLN A 1 274 ? 14.948 -0.051 -15.236 1.00 86.00 274 GLN A O 1
ATOM 2221 N N . ALA A 1 275 ? 16.224 -1.470 -14.060 1.00 87.00 275 ALA A N 1
ATOM 2222 C CA . ALA A 1 275 ? 17.055 -1.846 -15.200 1.00 87.00 275 ALA A CA 1
ATOM 2223 C C . ALA A 1 275 ? 16.281 -2.743 -16.172 1.00 87.00 275 ALA A C 1
ATOM 2225 O O . ALA A 1 275 ? 16.332 -2.521 -17.381 1.00 87.00 275 ALA A O 1
ATOM 2226 N N . GLU A 1 276 ? 15.545 -3.729 -15.652 1.00 88.06 276 GLU A N 1
ATOM 2227 C CA . GLU A 1 276 ? 14.658 -4.558 -16.473 1.00 88.06 276 GLU A CA 1
ATOM 2228 C C . GLU A 1 276 ? 13.543 -3.723 -17.102 1.00 88.06 276 GLU A C 1
ATOM 2230 O O . GLU A 1 276 ? 13.295 -3.827 -18.300 1.00 88.06 276 GLU A O 1
ATOM 2235 N N . PHE A 1 277 ? 12.939 -2.815 -16.336 1.00 91.38 277 PHE A N 1
ATOM 2236 C CA . PHE A 1 277 ? 11.907 -1.917 -16.845 1.00 91.38 277 PHE A CA 1
ATOM 2237 C C . PHE A 1 277 ? 12.399 -1.061 -18.020 1.00 91.38 277 PHE A C 1
ATOM 2239 O O . PHE A 1 277 ? 11.732 -0.969 -19.051 1.00 91.38 277 PHE A O 1
ATOM 2246 N N . ALA A 1 278 ? 13.601 -0.490 -17.904 1.00 90.44 278 ALA A N 1
ATOM 2247 C CA . ALA A 1 278 ? 14.221 0.271 -18.982 1.00 90.44 278 ALA A CA 1
ATOM 2248 C C . ALA A 1 278 ? 14.512 -0.597 -20.219 1.00 90.44 278 ALA A C 1
ATOM 2250 O O . ALA A 1 278 ? 14.204 -0.165 -21.330 1.00 90.44 278 ALA A O 1
ATOM 2251 N N . ARG A 1 279 ? 15.017 -1.832 -20.047 1.00 90.56 279 ARG A N 1
ATOM 2252 C CA . ARG A 1 279 ? 15.227 -2.776 -21.164 1.00 90.56 279 ARG A CA 1
ATOM 2253 C C . ARG A 1 279 ? 1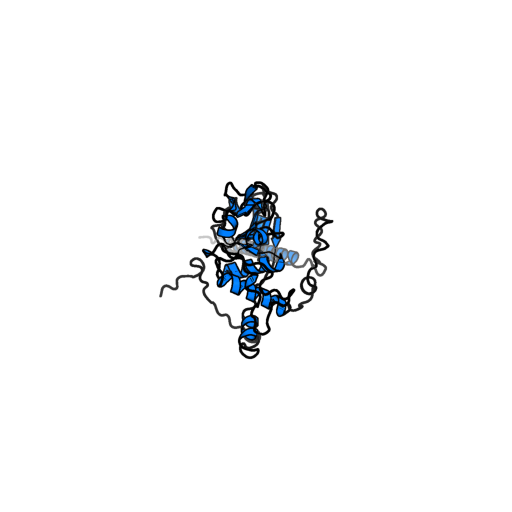3.939 -3.074 -21.922 1.00 90.56 279 ARG A C 1
ATOM 2255 O O . ARG A 1 279 ? 13.949 -3.082 -23.149 1.00 90.56 279 ARG A O 1
ATOM 2262 N N . GLN A 1 280 ? 12.834 -3.285 -21.211 1.00 90.50 280 GLN A N 1
ATOM 2263 C CA . GLN A 1 280 ? 11.545 -3.584 -21.838 1.00 90.50 280 GLN A CA 1
ATOM 2264 C C . GLN A 1 280 ? 10.978 -2.383 -22.618 1.00 90.50 280 GLN A C 1
ATOM 2266 O O . GLN A 1 280 ? 10.313 -2.562 -23.634 1.00 90.50 280 GLN A O 1
ATOM 2271 N N . ARG A 1 281 ? 11.282 -1.145 -22.202 1.00 91.25 281 ARG A N 1
ATOM 2272 C CA . ARG A 1 281 ? 10.822 0.075 -22.895 1.00 91.25 281 ARG A CA 1
ATOM 2273 C C . ARG A 1 281 ? 11.706 0.520 -24.049 1.00 91.25 281 ARG A C 1
ATOM 2275 O O . ARG A 1 281 ? 11.205 0.983 -25.068 1.00 91.25 281 ARG A O 1
ATOM 2282 N N . GLN A 1 282 ? 13.018 0.449 -23.863 1.00 89.75 282 GLN A N 1
ATOM 2283 C CA . GLN A 1 282 ? 14.006 1.009 -24.789 1.00 89.75 282 GLN A CA 1
ATOM 2284 C C . GLN A 1 282 ? 14.639 -0.063 -25.692 1.00 89.75 282 GLN A C 1
ATOM 2286 O O . GLN A 1 282 ? 15.472 0.252 -26.540 1.00 89.75 282 GLN A O 1
ATOM 2291 N N . GLY A 1 283 ? 14.244 -1.327 -25.521 1.00 85.69 283 GLY A N 1
ATOM 2292 C CA . GLY A 1 283 ? 14.794 -2.485 -26.218 1.00 85.69 283 GLY A CA 1
ATOM 2293 C C . GLY A 1 283 ? 15.902 -3.170 -25.417 1.00 85.69 283 GLY A C 1
ATOM 2294 O O . GLY A 1 283 ? 16.628 -2.536 -24.649 1.00 85.69 283 GLY A O 1
ATOM 2295 N N . SER A 1 284 ? 16.071 -4.479 -25.620 1.00 80.75 284 SER A N 1
ATOM 2296 C CA . SER A 1 284 ? 16.959 -5.341 -24.819 1.00 80.75 284 SER A CA 1
ATOM 2297 C C . SER A 1 284 ? 18.418 -4.873 -24.749 1.00 80.75 284 SER A C 1
ATOM 2299 O O . SER A 1 284 ? 19.100 -5.141 -23.765 1.00 80.75 284 SER A O 1
ATOM 2301 N N . ASN A 1 285 ? 18.887 -4.150 -25.771 1.00 82.56 285 ASN A N 1
ATOM 2302 C CA . ASN A 1 285 ? 20.277 -3.704 -25.907 1.00 82.56 285 ASN A CA 1
ATOM 2303 C C . ASN A 1 285 ? 20.537 -2.302 -25.324 1.00 82.56 285 ASN A C 1
ATOM 2305 O O . ASN A 1 285 ? 21.658 -1.808 -25.406 1.00 82.56 285 ASN A O 1
ATOM 2309 N N . SER A 1 286 ? 19.513 -1.647 -24.765 1.00 83.75 286 SER A N 1
ATOM 2310 C CA . SER A 1 286 ? 19.608 -0.290 -24.200 1.00 83.75 286 SER A CA 1
ATOM 2311 C C . SER A 1 286 ? 20.385 -0.229 -22.883 1.00 83.75 286 SER A C 1
ATOM 2313 O O . SER A 1 286 ? 21.102 0.738 -22.634 1.00 83.75 286 SER A O 1
ATOM 2315 N N . ILE A 1 287 ? 20.267 -1.265 -22.048 1.00 84.44 287 ILE A N 1
ATOM 2316 C CA . ILE A 1 287 ? 20.933 -1.367 -20.747 1.00 84.44 287 ILE A CA 1
ATOM 2317 C C . ILE A 1 287 ? 21.795 -2.623 -20.746 1.00 84.44 287 ILE A C 1
ATOM 2319 O O . ILE A 1 287 ? 21.278 -3.737 -20.847 1.00 84.44 287 ILE A O 1
ATOM 2323 N N . ALA A 1 288 ? 23.106 -2.440 -20.591 1.00 82.38 288 ALA A N 1
ATOM 2324 C CA . ALA A 1 288 ? 24.042 -3.552 -20.496 1.00 82.38 288 ALA A CA 1
ATOM 2325 C C . ALA A 1 288 ? 23.706 -4.471 -19.300 1.00 82.38 288 ALA A C 1
ATOM 2327 O O . ALA A 1 288 ? 23.251 -3.982 -18.255 1.00 82.38 288 ALA A O 1
ATOM 2328 N N . PRO A 1 289 ? 23.942 -5.791 -19.414 1.00 80.75 289 PRO A N 1
ATOM 2329 C CA . PRO A 1 289 ? 23.859 -6.700 -18.277 1.00 80.75 289 PRO A CA 1
ATOM 2330 C C . PRO A 1 289 ? 24.742 -6.229 -17.116 1.00 80.75 289 PRO A C 1
ATOM 2332 O O . PRO A 1 289 ? 25.785 -5.606 -17.322 1.00 80.75 289 PRO A O 1
ATOM 2335 N N . LYS A 1 290 ? 24.329 -6.539 -15.882 1.00 76.94 290 LYS A N 1
ATOM 2336 C CA . LYS A 1 290 ? 25.141 -6.234 -14.699 1.00 76.94 290 LYS A CA 1
ATOM 2337 C C . LYS A 1 290 ? 26.438 -7.043 -14.760 1.00 76.94 290 LYS A C 1
ATOM 2339 O O . LYS A 1 290 ? 26.393 -8.269 -14.788 1.00 76.94 290 LYS A O 1
ATOM 2344 N N . ASP A 1 291 ? 27.570 -6.349 -14.744 1.00 80.19 291 ASP A N 1
ATOM 2345 C CA . ASP A 1 291 ? 28.894 -6.952 -14.623 1.00 80.19 291 ASP A CA 1
ATOM 2346 C C . ASP A 1 291 ? 29.380 -6.825 -13.175 1.00 80.19 291 ASP A C 1
ATOM 2348 O O . ASP A 1 291 ? 29.627 -5.725 -12.676 1.00 80.19 291 ASP A O 1
ATOM 2352 N N . PHE A 1 292 ? 29.494 -7.962 -12.491 1.00 83.88 292 PHE A N 1
ATOM 2353 C CA . PHE A 1 292 ? 29.967 -8.030 -11.108 1.00 83.88 292 PHE A CA 1
ATOM 2354 C C . PHE A 1 292 ? 31.482 -8.266 -11.001 1.00 83.88 292 PHE A C 1
ATOM 2356 O O . PHE A 1 292 ? 32.004 -8.299 -9.889 1.00 83.88 292 PHE A O 1
ATOM 2363 N N . SER A 1 293 ? 32.205 -8.400 -12.121 1.00 88.62 293 SER A N 1
ATOM 2364 C CA . SER A 1 293 ? 33.670 -8.530 -12.117 1.00 88.62 293 SER A CA 1
ATOM 2365 C C . SER A 1 293 ? 34.372 -7.216 -11.745 1.00 88.62 293 SER A C 1
ATOM 2367 O O . SER A 1 293 ? 35.453 -7.228 -11.157 1.00 88.62 293 SER A O 1
ATOM 2369 N N . SER A 1 294 ? 33.728 -6.076 -12.025 1.00 85.44 294 SER A N 1
ATOM 2370 C CA . SER A 1 294 ? 34.187 -4.734 -11.661 1.00 85.44 294 SER A CA 1
ATOM 2371 C C . SER A 1 294 ? 33.042 -3.919 -11.055 1.00 85.44 294 SER A C 1
ATOM 2373 O O . SER A 1 294 ? 32.367 -3.136 -11.726 1.00 85.44 294 SER A O 1
ATOM 2375 N N . VAL A 1 295 ? 32.804 -4.107 -9.754 1.00 83.31 295 VAL A N 1
ATOM 2376 C CA . VAL A 1 295 ? 31.728 -3.407 -9.038 1.00 83.31 295 VAL A CA 1
ATOM 2377 C C . VAL A 1 295 ? 32.077 -1.928 -8.865 1.00 83.31 295 VAL A C 1
ATOM 2379 O O . VAL A 1 295 ? 33.061 -1.574 -8.214 1.00 83.31 295 VAL A O 1
ATOM 2382 N N . LYS A 1 296 ? 31.233 -1.050 -9.414 1.00 80.31 296 LYS A N 1
ATOM 2383 C CA . LYS A 1 296 ? 31.301 0.399 -9.197 1.00 80.31 296 LYS A CA 1
ATOM 2384 C C . LYS A 1 296 ? 30.157 0.832 -8.292 1.00 80.31 296 LYS A C 1
ATOM 2386 O O . LYS A 1 296 ? 28.996 0.549 -8.573 1.00 80.31 296 LYS A O 1
ATOM 2391 N N . PHE A 1 297 ? 30.487 1.556 -7.230 1.00 78.81 297 PHE A N 1
ATOM 2392 C CA . PHE A 1 297 ? 29.497 2.147 -6.338 1.00 78.81 297 PHE A CA 1
ATOM 2393 C C . PHE A 1 297 ? 29.228 3.586 -6.765 1.00 78.81 297 PHE A C 1
ATOM 2395 O O . PHE A 1 297 ? 30.143 4.406 -6.822 1.00 78.81 297 PHE A O 1
ATOM 2402 N N . ILE A 1 298 ? 27.966 3.889 -7.056 1.00 73.25 298 ILE A N 1
ATOM 2403 C CA . ILE A 1 298 ? 27.496 5.256 -7.272 1.00 73.25 298 ILE A CA 1
ATOM 2404 C C . ILE A 1 298 ? 26.649 5.621 -6.060 1.00 73.25 298 ILE A C 1
ATOM 2406 O O . ILE A 1 298 ? 25.674 4.938 -5.750 1.00 73.25 298 ILE A O 1
ATOM 2410 N N . HIS A 1 299 ? 27.027 6.689 -5.361 1.00 72.56 299 HIS A N 1
ATOM 2411 C CA . HIS A 1 299 ? 26.191 7.260 -4.315 1.00 72.56 299 HIS A CA 1
ATOM 2412 C C . HIS A 1 299 ? 25.312 8.349 -4.923 1.00 72.56 299 HIS A C 1
ATOM 2414 O O . HIS A 1 299 ? 25.790 9.434 -5.254 1.00 72.56 299 HIS A O 1
ATOM 2420 N N . THR A 1 300 ? 24.022 8.064 -5.064 1.00 64.38 300 THR A N 1
ATOM 2421 C CA . THR A 1 300 ? 23.027 9.066 -5.448 1.00 64.38 300 THR A CA 1
ATOM 2422 C C . THR A 1 300 ? 22.331 9.555 -4.187 1.00 64.38 300 THR A C 1
ATOM 2424 O O . THR A 1 300 ? 21.666 8.779 -3.501 1.00 64.38 300 THR A O 1
ATOM 2427 N N . ALA A 1 301 ? 22.489 10.840 -3.867 1.00 63.19 301 ALA A N 1
ATOM 2428 C CA . ALA A 1 301 ? 21.781 11.439 -2.744 1.00 63.19 301 ALA A CA 1
ATOM 2429 C C . ALA A 1 301 ? 20.267 11.386 -3.009 1.00 63.19 301 ALA A C 1
ATOM 2431 O O . ALA A 1 301 ? 19.787 11.882 -4.029 1.00 63.19 301 ALA A O 1
ATOM 2432 N N . GLY A 1 302 ? 19.519 10.762 -2.099 1.00 58.31 302 GLY A N 1
ATOM 2433 C CA . GLY A 1 302 ? 18.060 10.755 -2.158 1.00 58.31 302 GLY A CA 1
ATOM 2434 C C . GLY A 1 302 ? 17.474 12.138 -1.863 1.00 58.31 302 GLY A C 1
ATOM 2435 O O . GLY A 1 302 ? 18.118 12.982 -1.247 1.00 58.31 302 GLY A O 1
ATOM 2436 N N . SER A 1 303 ? 16.212 12.354 -2.234 1.00 62.28 303 SER A N 1
ATOM 2437 C CA . SER A 1 303 ? 15.497 13.622 -2.012 1.00 62.28 303 SER A CA 1
ATOM 2438 C C . SER A 1 303 ? 15.120 13.897 -0.548 1.00 62.28 303 SER A C 1
ATOM 2440 O O . SER A 1 303 ? 14.476 14.902 -0.257 1.00 62.28 303 SER A O 1
ATOM 2442 N N . SER A 1 304 ? 15.465 13.004 0.385 1.00 59.25 304 SER A N 1
ATOM 2443 C CA . SER A 1 304 ? 15.200 13.212 1.808 1.00 59.25 304 SER A CA 1
ATOM 2444 C C . SER A 1 304 ? 16.122 14.297 2.355 1.00 59.25 304 SER A C 1
ATOM 2446 O O . SER A 1 304 ? 17.334 14.105 2.449 1.00 59.25 304 SER A O 1
ATOM 2448 N N . VAL A 1 305 ? 15.522 15.404 2.790 1.00 59.66 305 VAL A N 1
ATOM 2449 C CA . VAL A 1 305 ? 16.207 16.520 3.461 1.00 59.66 305 VAL A CA 1
ATOM 2450 C C . VAL A 1 305 ? 16.977 16.087 4.714 1.00 59.66 305 VAL A C 1
ATOM 2452 O O . VAL A 1 305 ? 17.965 16.716 5.068 1.00 59.66 305 VAL A O 1
ATOM 2455 N N . TRP A 1 306 ? 16.571 14.984 5.348 1.00 52.00 306 TRP A N 1
ATOM 2456 C CA . TRP A 1 306 ? 17.222 14.434 6.541 1.00 52.00 306 TRP A CA 1
ATOM 2457 C C . TRP A 1 306 ? 18.334 13.428 6.224 1.00 52.00 306 TRP A C 1
ATOM 2459 O O . TRP A 1 306 ? 19.173 13.153 7.078 1.00 52.00 306 TRP A O 1
ATOM 2469 N N . LYS A 1 307 ? 18.342 12.856 5.009 1.00 55.34 307 LYS A N 1
ATOM 2470 C CA . LYS A 1 307 ? 19.350 11.870 4.570 1.00 55.34 307 LYS A CA 1
ATOM 2471 C C . LYS A 1 307 ? 20.403 12.477 3.637 1.00 55.34 307 LYS A C 1
ATOM 2473 O O . LYS A 1 307 ? 21.493 11.922 3.519 1.00 55.34 307 LYS A O 1
ATOM 2478 N N . ALA A 1 308 ? 20.118 13.616 3.005 1.00 44.41 308 ALA A N 1
ATOM 2479 C CA . ALA A 1 308 ? 21.092 14.372 2.230 1.00 44.41 308 ALA A CA 1
ATOM 2480 C C . ALA A 1 308 ? 21.939 15.254 3.161 1.00 44.41 308 ALA A C 1
ATOM 2482 O O . ALA A 1 308 ? 21.450 16.219 3.744 1.00 44.41 308 ALA A O 1
ATOM 2483 N N . ARG A 1 309 ? 23.234 14.939 3.296 1.00 45.50 309 ARG A N 1
ATOM 2484 C CA . ARG A 1 309 ? 24.186 15.843 3.951 1.00 45.50 309 ARG A CA 1
ATOM 2485 C C . ARG A 1 309 ? 24.569 16.988 3.017 1.00 45.50 309 ARG A C 1
ATOM 2487 O O . ARG A 1 309 ? 25.044 16.768 1.903 1.00 45.50 309 ARG A O 1
ATOM 2494 N N . THR A 1 310 ? 24.420 18.195 3.555 1.00 40.09 310 THR A N 1
ATOM 2495 C CA . THR A 1 310 ? 25.213 19.394 3.281 1.00 40.09 310 THR A CA 1
ATOM 2496 C C . THR A 1 310 ? 26.637 19.050 2.835 1.00 40.09 310 THR A C 1
ATOM 2498 O O . THR A 1 310 ? 27.491 18.701 3.644 1.00 40.09 310 THR A O 1
ATOM 2501 N N . HIS A 1 311 ? 26.913 19.190 1.540 1.00 35.38 311 HIS A N 1
ATOM 2502 C CA . HIS A 1 311 ? 28.254 19.564 1.104 1.00 35.38 311 HIS A CA 1
ATOM 2503 C C . HIS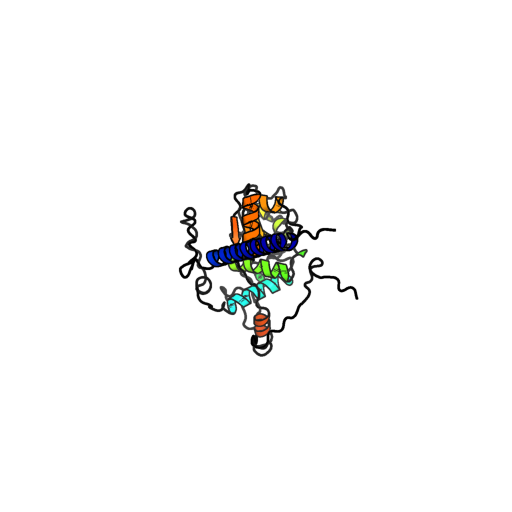 A 1 311 ? 28.302 21.089 1.159 1.00 35.38 311 HIS A C 1
ATOM 2505 O O . HIS A 1 311 ? 27.980 21.768 0.186 1.00 35.38 311 HIS A O 1
ATOM 2511 N N . THR A 1 312 ? 28.632 21.638 2.328 1.00 36.22 312 THR A N 1
ATOM 2512 C CA . THR A 1 312 ? 29.209 22.983 2.382 1.00 36.22 312 THR A CA 1
ATOM 2513 C C . THR A 1 312 ? 30.488 22.941 1.552 1.00 36.22 312 THR A C 1
ATOM 2515 O O . THR A 1 312 ? 31.408 22.196 1.893 1.00 36.22 312 THR A O 1
ATOM 2518 N N . ARG A 1 313 ? 30.480 23.652 0.419 1.00 34.06 313 ARG A N 1
ATOM 2519 C CA . ARG A 1 313 ? 31.707 24.043 -0.281 1.00 34.06 313 ARG A CA 1
ATOM 2520 C C . ARG A 1 313 ? 32.557 24.926 0.619 1.00 34.06 313 ARG A C 1
ATOM 2522 O O . ARG A 1 313 ? 31.951 25.696 1.397 1.00 34.06 313 ARG A O 1
#

pLDDT: mean 81.13, std 20.89, range [24.36, 98.62]

Mean predicted aligned error: 12.82 Å

Radius of gyration: 27.02 Å; Cα contacts (8 Å, |Δi|>4): 379; chains: 1; bounding box: 101×53×75 Å

Solvent-accessible surface area (backbone atoms only — not comparable to full-atom values): 18703 Å² total; per-residue (Å²): 135,86,83,74,86,62,66,70,56,56,56,49,51,52,52,52,51,51,51,51,51,53,51,51,52,51,50,51,56,50,61,69,69,68,67,82,80,90,73,83,82,72,80,80,86,71,71,90,83,65,89,84,76,73,89,78,69,89,70,61,67,68,78,72,44,95,59,95,58,75,79,53,69,64,64,42,46,24,35,38,45,37,26,50,45,34,48,74,42,36,78,32,32,45,42,39,70,38,22,23,60,90,82,65,29,50,45,85,56,70,43,58,78,41,72,82,57,49,46,46,95,82,43,92,59,42,65,70,58,63,51,64,60,41,82,32,40,32,55,48,43,54,93,52,40,36,74,70,53,21,36,59,48,31,48,52,17,56,78,52,62,11,30,38,32,22,63,61,66,57,68,45,77,42,79,34,82,92,76,74,40,75,39,34,36,51,67,57,39,43,71,39,26,36,38,30,52,54,70,69,51,87,59,53,84,72,35,91,66,45,51,92,84,36,44,36,32,35,34,67,55,88,90,50,85,78,64,49,71,68,59,66,49,67,24,44,33,37,46,18,62,42,70,70,46,36,54,52,54,54,50,47,37,72,76,71,57,50,88,54,69,53,44,78,40,72,63,69,73,82,58,47,48,64,65,61,47,47,18,40,58,66,36,73,83,69,49,77,78,89,62,78,90,68,79,78,90,82,88,76,79,60,92,45,80,88,75,42,76,82,77,79,127

Nearest PDB structures (foldseek):
  1pnt-assembly1_A  TM=4.125E-01  e=5.975E-01  Bos taurus
  3n29-assembly1_B  TM=5.734E-01  e=3.267E+00  Campylobacter jejuni subsp. jejuni 81116
  3rjz-assembly1_A-2  TM=3.238E-01  e=2.103E+00  Pyrococcus furiosus DSM 3638
  6rxc-assembly1_A  TM=2.886E-01  e=1.975E+00  Leishmania major

Organism: Phytophthora infestans (NCBI:txid4787)